Protein AF-A0A291LZA7-F1 (afdb_monomer)

Foldseek 3Di:
DPPPQDDDLVLLVVVLVCQVQQDPAGLAHLQCLLVLVVQLDVFQPADAPDPVDGTNSVNSCCCSPVVVPDGPNNQCPPCSNPLSNDDPSSVVRNVVSSPDCVRNVNVDDDWPPNDDPPAFDDDPHTHDPCRVCVVVCVVSPDDDDDDDDDDDDDDDDDDDDDPLDDLADDQDPPQFQPDDDGSDGHSDPLLVLLCVLLVVVVKDKDAQHWDQDVVVRDIATARMWIDDPNAIATEHEAEPPDPPDDPVRVVVSCVVCVVVVHHYDYDYCVQSVDPVSSVVVSVVVVVVVVVVNVVD

Secondary structure (DSSP, 8-state):
--------HHHHHHHHHHHHHH-SS-SS-GGGHHHHHHTTS-TTTSPPSSTTSSSHHHHHHIIIIIS----HHHHTTSTTT-TTTS-HHHHHHHHHHHTSHHHHHHTSPPPTT-----S---BTTTB-HHHHHHHHHHTTT------------------S------S-----TTS---EEETTEEES-HHHHHHHHHHHHTT-EEEESPPEEETTTTEEE--SEEEEETTEEEEEEEE-TTS--S-HHHHHHHHHHHHHTT-EEEEEEHHHHSSHHHHHHHHHHHHHHHHHHHHT-

Nearest PDB structures (foldseek):
  4tkd-assembly1_B  TM=7.235E-01  e=1.072E-02  Saccharolobus solfataricus P2
  1y88-assembly1_A  TM=6.745E-01  e=1.432E-02  Archaeoglobus fulgidus
  5zyt-assembly2_B  TM=4.796E-01  e=4.360E-01  Homo sapiens
  5zyv-assembly1_A  TM=3.911E-01  e=2.589E-01  Homo sapiens
  3wb9-assembly1_A  TM=4.164E-01  e=7.439E+00  Symbiobacterium thermophilum IAM 14863

Sequence (296 aa):
MTSHQHFPKEFRRAVVERVNRSNGYGWCAYEDIEDFFSEIVDLENLPSADGRYENAAVDLHAHTVWNEDYEFESLLRDARFDPLLMTDPQFKKFVETGLRNDFQRRLLPPNEAGRLHDSSFEGDEGRPIADLIRPMFQSIGFDIVHRTEFGVGVGYQVVSAKVNASNQGRAHSANPAPLQYKGLQFRSKCEIDFFKDIYSAGFLVAPLPVFVHKPTRRRVEPDFVIVKFGIWAIIELDGKAWHNESPADASRRLEPFTDENVRIIRFTDGELASSEGRGRAVSEILRKFENWRMSR

Structure (mmCIF, N/CA/C/O backbone):
data_AF-A0A291LZA7-F1
#
_entry.id   AF-A0A291LZA7-F1
#
loop_
_atom_site.group_PDB
_atom_site.id
_atom_site.type_symbol
_atom_site.label_atom_id
_atom_site.label_alt_id
_atom_site.label_comp_id
_atom_site.label_asym_id
_atom_site.label_entity_id
_atom_site.label_seq_id
_atom_site.pdbx_PDB_ins_code
_atom_site.Cartn_x
_atom_site.Cartn_y
_atom_site.Cartn_z
_atom_site.occupancy
_atom_site.B_iso_or_equiv
_atom_site.auth_seq_id
_atom_site.auth_comp_id
_atom_site.auth_asym_id
_atom_site.auth_atom_id
_atom_site.pdbx_PDB_model_num
ATOM 1 N N . MET A 1 1 ? 16.389 -28.882 -38.761 1.00 34.97 1 MET A N 1
ATOM 2 C CA . MET A 1 1 ? 16.201 -27.436 -38.995 1.00 34.97 1 MET A CA 1
ATOM 3 C C . MET A 1 1 ? 15.198 -26.952 -37.967 1.00 34.97 1 MET A C 1
ATOM 5 O O . MET A 1 1 ? 14.021 -27.249 -38.101 1.00 34.97 1 MET A O 1
ATOM 9 N N . THR A 1 2 ? 15.663 -26.355 -36.873 1.00 34.91 2 THR A N 1
ATOM 10 C CA . THR A 1 2 ? 14.790 -25.787 -35.837 1.00 34.91 2 THR A CA 1
ATOM 11 C C . THR A 1 2 ? 14.089 -24.571 -36.429 1.00 34.91 2 THR A C 1
ATOM 13 O O . THR A 1 2 ? 14.763 -23.614 -36.803 1.00 34.91 2 THR A O 1
ATOM 16 N N . SER A 1 3 ? 12.764 -24.620 -36.585 1.00 39.97 3 SER A N 1
ATOM 17 C CA . SER A 1 3 ? 11.997 -23.450 -37.012 1.00 39.97 3 SER A CA 1
ATOM 18 C C . SER A 1 3 ? 12.231 -22.339 -35.994 1.00 39.97 3 SER A C 1
ATOM 20 O O . SER A 1 3 ? 11.928 -22.523 -34.814 1.00 39.97 3 SER A O 1
ATOM 22 N N . HIS A 1 4 ? 12.791 -21.210 -36.424 1.00 48.56 4 HIS A N 1
ATOM 23 C CA . HIS A 1 4 ? 12.838 -20.026 -35.579 1.00 48.56 4 HIS A CA 1
ATOM 24 C C . HIS A 1 4 ? 11.391 -19.630 -35.271 1.00 48.56 4 HIS A C 1
ATOM 26 O O . HIS A 1 4 ? 10.623 -19.289 -36.168 1.00 48.56 4 HIS A O 1
ATOM 32 N N . GLN A 1 5 ? 11.005 -19.805 -34.010 1.00 55.53 5 GLN A N 1
ATOM 33 C CA . GLN A 1 5 ? 9.698 -19.428 -33.492 1.00 55.53 5 GLN A CA 1
ATOM 34 C C . GLN A 1 5 ? 9.566 -17.912 -33.632 1.00 55.53 5 GLN A C 1
ATOM 36 O O . GLN A 1 5 ? 10.343 -17.173 -33.032 1.00 55.53 5 GLN A O 1
ATOM 41 N N . HIS A 1 6 ? 8.615 -17.475 -34.454 1.00 77.50 6 HIS A N 1
ATOM 42 C CA . HIS A 1 6 ? 8.355 -16.066 -34.703 1.00 77.50 6 HIS A CA 1
ATOM 43 C C . HIS A 1 6 ? 7.188 -15.587 -33.841 1.00 77.50 6 HIS A C 1
ATOM 45 O O . HIS A 1 6 ? 6.117 -16.195 -33.888 1.00 77.50 6 HIS A O 1
ATOM 51 N N . PHE A 1 7 ? 7.373 -14.511 -33.072 1.00 78.19 7 PHE A N 1
ATOM 52 C CA . PHE A 1 7 ? 6.292 -13.874 -32.317 1.00 78.19 7 PHE A CA 1
ATOM 53 C C . PHE A 1 7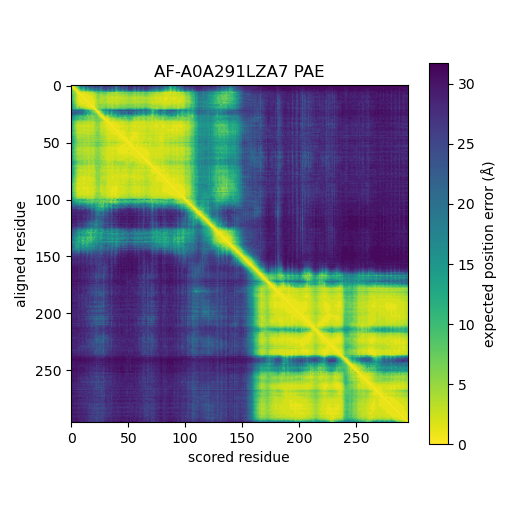 ? 5.656 -12.763 -33.166 1.00 78.19 7 PHE A C 1
ATOM 55 O O . PHE A 1 7 ? 6.309 -11.736 -33.382 1.00 78.19 7 PHE A O 1
ATOM 62 N N . PRO A 1 8 ? 4.392 -12.911 -33.619 1.00 82.06 8 PRO A N 1
ATOM 63 C CA . PRO A 1 8 ? 3.725 -11.899 -34.435 1.00 82.06 8 PRO A CA 1
ATOM 64 C C . PRO A 1 8 ? 3.656 -10.542 -33.731 1.00 82.06 8 PRO A C 1
ATOM 66 O O . PRO A 1 8 ? 3.507 -10.461 -32.508 1.00 82.06 8 PRO A O 1
ATOM 69 N N . LYS A 1 9 ? 3.705 -9.453 -34.501 1.00 78.88 9 LYS A N 1
ATOM 70 C CA . LYS A 1 9 ? 3.688 -8.082 -33.962 1.00 78.88 9 LYS A CA 1
ATOM 71 C C . LYS A 1 9 ? 2.427 -7.796 -33.142 1.00 78.88 9 LYS A C 1
ATOM 73 O O . LYS A 1 9 ? 2.480 -7.087 -32.143 1.00 78.88 9 LYS A O 1
ATOM 78 N N . GLU A 1 10 ? 1.307 -8.379 -33.544 1.00 73.69 10 GLU A N 1
ATOM 79 C CA . GLU A 1 10 ? 0.006 -8.309 -32.886 1.00 73.69 10 GLU A CA 1
ATOM 80 C C . GLU A 1 10 ? 0.047 -8.983 -31.512 1.00 73.69 10 GLU A C 1
ATOM 82 O O . GLU A 1 10 ? -0.480 -8.436 -30.546 1.00 73.69 10 GLU A O 1
ATOM 87 N N . PHE A 1 11 ? 0.733 -10.126 -31.407 1.00 76.25 11 PHE A N 1
ATOM 88 C CA . PHE A 1 11 ? 0.947 -10.817 -30.138 1.00 76.25 11 PHE A CA 1
ATOM 89 C C . PHE A 1 11 ? 1.818 -9.980 -29.201 1.00 76.25 11 PHE A C 1
ATOM 91 O O . PHE A 1 11 ? 1.443 -9.739 -28.055 1.00 76.25 11 PHE A O 1
ATOM 98 N N . ARG A 1 12 ? 2.946 -9.466 -29.706 1.00 82.75 12 ARG A N 1
ATOM 99 C CA . ARG A 1 12 ? 3.846 -8.593 -28.938 1.00 82.75 12 ARG A CA 1
ATOM 100 C C . ARG A 1 12 ? 3.118 -7.352 -28.425 1.00 82.75 12 ARG A C 1
ATOM 102 O O . ARG A 1 12 ? 3.237 -7.011 -27.253 1.00 82.75 12 ARG A O 1
ATOM 109 N N . ARG A 1 13 ? 2.296 -6.726 -29.274 1.00 81.25 13 ARG A N 1
ATOM 110 C CA . ARG A 1 13 ? 1.460 -5.577 -28.902 1.00 81.25 13 ARG A CA 1
ATOM 111 C C . ARG A 1 13 ? 0.451 -5.935 -27.819 1.00 81.25 13 ARG A C 1
ATOM 113 O O . ARG A 1 13 ? 0.329 -5.185 -26.860 1.00 81.25 13 ARG A O 1
ATOM 120 N N . ALA A 1 14 ? -0.229 -7.072 -27.941 1.00 73.19 14 ALA A N 1
ATOM 121 C CA . ALA A 1 14 ? -1.173 -7.524 -26.926 1.00 73.19 14 ALA A CA 1
ATOM 122 C C . ALA A 1 14 ? -0.487 -7.758 -25.568 1.00 73.19 14 ALA A C 1
ATOM 124 O O . ALA A 1 14 ? -1.047 -7.389 -24.537 1.00 73.19 14 ALA A O 1
ATOM 125 N N . VAL A 1 15 ? 0.740 -8.296 -25.562 1.00 76.62 15 VAL A N 1
ATOM 126 C CA . VAL A 1 15 ? 1.558 -8.419 -24.345 1.00 76.62 15 VAL A CA 1
ATOM 127 C C . VAL A 1 15 ? 1.865 -7.038 -23.761 1.00 76.62 15 VAL A C 1
ATOM 129 O O . VAL A 1 15 ? 1.512 -6.799 -22.611 1.00 76.62 15 VAL A O 1
ATOM 132 N N . VAL A 1 16 ? 2.435 -6.112 -24.542 1.00 78.88 16 VAL A N 1
ATOM 133 C CA . VAL A 1 16 ? 2.796 -4.750 -24.086 1.00 78.88 16 VAL A CA 1
ATOM 134 C C . VAL A 1 16 ? 1.585 -3.973 -23.569 1.00 78.88 16 VAL A C 1
ATOM 136 O O . VAL A 1 16 ? 1.636 -3.380 -22.496 1.00 78.88 16 VAL A O 1
ATOM 139 N N . GLU A 1 17 ? 0.464 -4.000 -24.292 1.00 74.50 17 GLU A N 1
ATOM 140 C CA . GLU A 1 17 ? -0.775 -3.362 -23.841 1.00 74.50 17 GLU A CA 1
ATOM 141 C C . GLU A 1 17 ? -1.275 -3.948 -22.525 1.00 74.50 17 GLU A C 1
ATOM 143 O O . GLU A 1 17 ? -1.838 -3.223 -21.706 1.00 74.50 17 GLU A O 1
ATOM 148 N N . ARG A 1 18 ? -1.088 -5.255 -22.313 1.00 67.06 18 ARG A N 1
ATOM 149 C CA . ARG A 1 18 ? -1.461 -5.885 -21.053 1.00 67.06 18 ARG A CA 1
ATOM 150 C C . ARG A 1 18 ? -0.512 -5.471 -19.935 1.00 67.06 18 ARG A C 1
ATOM 152 O O . ARG A 1 18 ? -1.019 -5.175 -18.859 1.00 67.06 18 ARG A O 1
ATOM 159 N N . VAL A 1 19 ? 0.799 -5.381 -20.179 1.00 69.44 19 VAL A N 1
ATOM 160 C CA . VAL A 1 19 ? 1.775 -4.842 -19.209 1.00 69.44 19 VAL A CA 1
ATOM 161 C C . VAL A 1 19 ? 1.349 -3.449 -18.750 1.00 69.44 19 VAL A C 1
ATOM 163 O O . VAL A 1 19 ? 1.121 -3.249 -17.562 1.00 69.44 19 VAL A O 1
ATOM 166 N N . ASN A 1 20 ? 1.099 -2.547 -19.702 1.00 66.44 20 ASN A N 1
ATOM 167 C CA . ASN A 1 20 ? 0.716 -1.158 -19.435 1.00 66.44 20 ASN A CA 1
ATOM 168 C C . ASN A 1 20 ? -0.648 -1.009 -18.734 1.00 66.44 20 ASN A C 1
ATOM 170 O O . ASN A 1 20 ? -0.897 0.000 -18.088 1.00 66.44 20 ASN A O 1
ATOM 174 N N . ARG A 1 21 ? -1.569 -1.974 -18.890 1.00 59.25 21 ARG A N 1
ATOM 175 C CA . ARG A 1 21 ? -2.880 -1.957 -18.208 1.00 59.25 21 ARG A CA 1
ATOM 176 C C . ARG A 1 21 ? -2.854 -2.585 -16.816 1.00 59.25 21 ARG A C 1
ATOM 178 O O . ARG A 1 21 ? -3.777 -2.339 -16.047 1.00 59.25 21 ARG A O 1
ATOM 185 N N . SER A 1 22 ? -1.874 -3.442 -16.518 1.00 52.97 22 SER A N 1
ATOM 186 C CA . SER A 1 22 ? -1.919 -4.308 -15.331 1.00 52.97 22 SER A CA 1
ATOM 187 C C . SER A 1 22 ? -1.290 -3.698 -14.079 1.00 52.97 22 SER A C 1
ATOM 189 O O . SER A 1 22 ? -1.450 -4.296 -13.026 1.00 52.97 22 SER A O 1
ATOM 191 N N . ASN A 1 23 ? -0.619 -2.545 -14.150 1.00 50.44 23 ASN A N 1
ATOM 192 C CA . ASN A 1 23 ? -0.030 -1.861 -12.995 1.00 50.44 23 ASN A CA 1
ATOM 193 C C . ASN A 1 23 ? 0.146 -0.367 -13.298 1.00 50.44 23 ASN A C 1
ATOM 195 O O . ASN A 1 23 ? 0.379 -0.000 -14.440 1.00 50.44 23 ASN A O 1
ATOM 199 N N . GLY A 1 24 ? 0.109 0.484 -12.270 1.00 42.06 24 GLY A N 1
ATOM 200 C CA . GLY A 1 24 ? 0.651 1.849 -12.351 1.00 42.06 24 GLY A CA 1
ATOM 201 C C . GLY A 1 24 ? 2.177 1.912 -12.160 1.00 42.06 24 GLY A C 1
ATOM 202 O O . GLY A 1 24 ? 2.681 2.979 -11.843 1.00 42.06 24 GLY A O 1
ATOM 203 N N . TYR A 1 25 ? 2.873 0.766 -12.256 1.00 46.78 25 TYR A N 1
ATOM 204 C CA . TYR A 1 25 ? 4.292 0.565 -11.911 1.00 46.78 25 TYR A CA 1
ATOM 205 C C . TYR A 1 25 ? 5.001 -0.512 -12.778 1.00 46.78 25 TYR A C 1
ATOM 207 O O . TYR A 1 25 ? 6.045 -1.014 -12.381 1.00 46.78 25 TYR A O 1
ATOM 215 N N . GLY A 1 26 ? 4.465 -0.930 -13.933 1.00 55.50 26 GLY A N 1
ATOM 216 C CA . GLY A 1 26 ? 5.140 -1.924 -14.792 1.00 55.50 26 GLY A CA 1
ATOM 217 C C . GLY A 1 26 ? 5.364 -3.339 -14.206 1.00 55.50 26 GLY A C 1
ATOM 218 O O . GLY A 1 26 ? 4.697 -3.768 -13.260 1.00 55.50 26 GLY A O 1
ATOM 219 N N . TRP A 1 27 ? 6.263 -4.113 -14.844 1.00 61.94 27 TRP A N 1
ATOM 220 C CA . TRP A 1 27 ? 6.646 -5.501 -14.492 1.00 61.94 27 TRP A CA 1
ATOM 221 C C . TRP A 1 27 ? 7.761 -5.612 -13.437 1.00 61.94 27 TRP A C 1
ATOM 223 O O . TRP A 1 27 ? 8.022 -6.713 -12.948 1.00 61.94 27 TRP A O 1
ATOM 233 N N . CYS A 1 28 ? 8.396 -4.505 -13.063 1.00 62.66 28 CYS A N 1
ATOM 234 C CA . CYS A 1 28 ? 9.442 -4.463 -12.047 1.00 62.66 28 CYS A CA 1
ATOM 235 C C . CYS A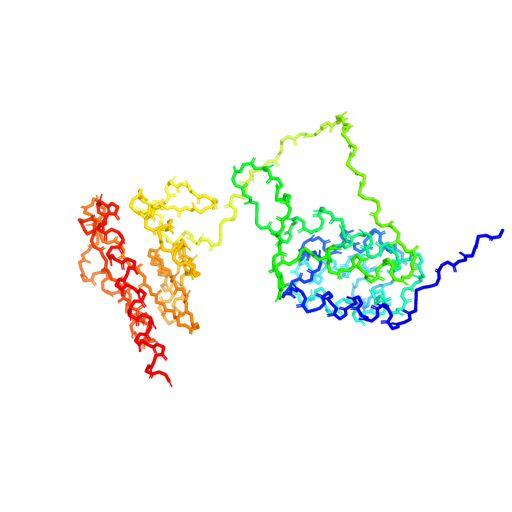 1 28 ? 9.390 -3.142 -11.269 1.00 62.66 28 CYS A C 1
ATOM 237 O O . CYS A 1 28 ? 8.847 -2.150 -11.751 1.00 62.66 28 CYS A O 1
ATOM 239 N N . ALA A 1 29 ? 9.933 -3.144 -10.050 1.00 63.75 29 ALA A N 1
ATOM 240 C CA . ALA A 1 29 ? 10.100 -1.921 -9.276 1.00 63.75 29 ALA A CA 1
ATOM 241 C C . ALA A 1 29 ? 11.157 -1.017 -9.927 1.00 63.75 29 ALA A C 1
ATOM 243 O O . ALA A 1 29 ? 12.035 -1.486 -10.645 1.00 63.75 29 ALA A O 1
ATOM 244 N N . TYR A 1 30 ? 11.078 0.277 -9.632 1.00 63.88 30 TYR A N 1
ATOM 245 C CA . TYR A 1 30 ? 11.899 1.329 -10.233 1.00 63.88 30 TYR A CA 1
ATOM 246 C C . TYR A 1 30 ? 13.417 1.067 -10.117 1.00 63.88 30 TYR A C 1
ATOM 248 O O . TYR A 1 30 ? 14.171 1.186 -11.078 1.00 63.88 30 TYR A O 1
ATOM 256 N N . GLU A 1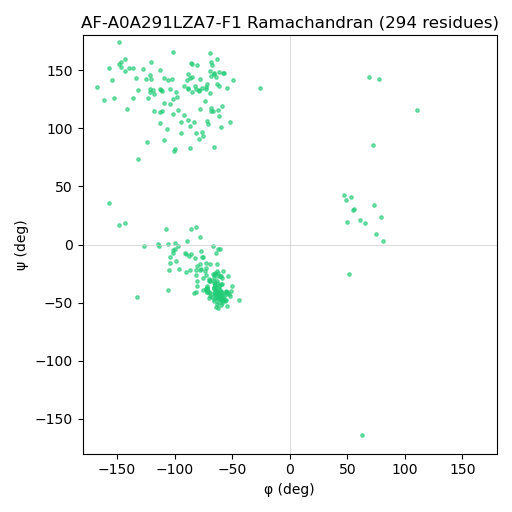 31 ? 13.827 0.581 -8.948 1.00 65.31 31 GLU A N 1
ATOM 257 C CA . GLU A 1 31 ? 15.200 0.211 -8.591 1.00 65.31 31 GLU A CA 1
ATOM 258 C C . GLU A 1 31 ? 15.679 -1.119 -9.212 1.00 65.31 31 GLU A C 1
ATOM 260 O O . GLU A 1 31 ? 16.875 -1.390 -9.216 1.00 65.31 31 GLU A O 1
ATOM 265 N N . ASP A 1 32 ? 14.780 -1.912 -9.805 1.00 75.69 32 ASP A N 1
ATOM 266 C CA . ASP A 1 32 ? 15.092 -3.185 -10.475 1.00 75.69 32 ASP A CA 1
ATOM 267 C C . ASP A 1 32 ? 15.044 -3.079 -12.012 1.00 75.69 32 ASP A C 1
ATOM 269 O O . ASP A 1 32 ? 15.216 -4.078 -12.716 1.00 75.69 32 ASP A O 1
ATOM 273 N N . ILE A 1 33 ? 14.751 -1.895 -12.562 1.00 82.81 33 ILE A N 1
ATOM 274 C CA . ILE A 1 33 ? 14.595 -1.697 -14.011 1.00 82.81 33 ILE A CA 1
ATOM 275 C C . ILE A 1 33 ? 15.901 -2.006 -14.757 1.00 82.81 33 ILE A C 1
ATOM 277 O O . ILE A 1 33 ? 15.874 -2.642 -15.813 1.00 82.81 33 ILE A O 1
ATOM 281 N N . GLU A 1 34 ? 17.039 -1.593 -14.203 1.00 85.75 34 GLU A N 1
ATOM 282 C CA . GLU A 1 34 ? 18.356 -1.872 -14.777 1.00 85.75 34 GLU A CA 1
ATOM 283 C C . GLU A 1 34 ? 18.642 -3.377 -14.812 1.00 85.75 34 GLU A C 1
ATOM 285 O O . GLU A 1 34 ? 18.917 -3.929 -15.880 1.00 85.75 34 GLU A O 1
ATOM 290 N N . ASP A 1 35 ? 18.465 -4.059 -13.677 1.00 85.38 35 ASP A N 1
ATOM 291 C CA . ASP A 1 35 ? 18.613 -5.512 -13.566 1.00 85.38 35 ASP A CA 1
ATOM 292 C C . ASP A 1 35 ? 17.703 -6.238 -14.569 1.00 85.38 35 ASP A C 1
ATOM 294 O O . ASP A 1 35 ? 18.143 -7.158 -15.263 1.00 85.38 35 ASP A O 1
ATOM 298 N N . PHE A 1 36 ? 16.450 -5.791 -14.710 1.00 88.38 36 PHE A N 1
ATOM 299 C CA . PHE A 1 36 ? 15.484 -6.354 -15.650 1.00 88.38 36 PHE A CA 1
ATOM 300 C C . PHE A 1 36 ? 15.978 -6.284 -17.101 1.00 88.38 36 PHE A C 1
ATOM 302 O O . PHE A 1 36 ? 15.962 -7.295 -17.811 1.00 88.38 36 PHE A O 1
ATOM 309 N N . PHE A 1 37 ? 16.425 -5.110 -17.556 1.00 91.12 37 PHE A N 1
ATOM 310 C CA . PHE A 1 37 ? 16.877 -4.942 -18.937 1.00 91.12 37 PHE A CA 1
ATOM 311 C C . PHE A 1 37 ? 18.256 -5.553 -19.194 1.00 91.12 37 PHE A C 1
ATOM 313 O O . PHE A 1 37 ? 18.474 -6.052 -20.300 1.00 91.12 37 PHE A O 1
ATOM 320 N N . SER A 1 38 ? 19.133 -5.624 -18.187 1.00 91.50 38 SER A N 1
ATOM 321 C CA . SER A 1 38 ? 20.449 -6.274 -18.292 1.00 91.50 38 SER A CA 1
ATOM 322 C C . SER A 1 38 ? 20.357 -7.764 -18.650 1.00 91.50 38 SER A C 1
ATOM 324 O O . SER A 1 38 ? 21.246 -8.328 -19.286 1.00 91.50 38 SER A O 1
ATOM 326 N N . GLU A 1 39 ? 19.245 -8.417 -18.299 1.00 90.00 39 GLU A N 1
ATOM 327 C CA . GLU A 1 39 ? 19.006 -9.812 -18.664 1.00 90.00 39 GLU A CA 1
ATOM 328 C C . GLU A 1 39 ? 18.548 -10.008 -20.115 1.00 90.00 39 GLU A C 1
ATOM 330 O O . GLU A 1 39 ? 18.557 -11.136 -20.622 1.00 90.00 39 GLU A O 1
ATOM 335 N N . ILE A 1 40 ? 18.085 -8.942 -20.765 1.00 92.31 40 ILE A N 1
ATOM 336 C CA . ILE A 1 40 ? 17.442 -8.981 -22.083 1.00 92.31 40 ILE A CA 1
ATOM 337 C C . ILE A 1 40 ? 18.394 -8.440 -23.148 1.00 92.31 40 ILE A C 1
ATOM 339 O O . ILE A 1 40 ? 18.450 -8.970 -24.263 1.00 92.31 40 ILE A O 1
ATOM 343 N N . VAL A 1 41 ? 19.137 -7.389 -22.808 1.00 93.06 41 VAL A N 1
ATOM 344 C CA . VAL A 1 41 ? 20.065 -6.687 -23.690 1.00 93.06 41 VAL A CA 1
ATOM 345 C C . VAL A 1 41 ? 21.371 -6.382 -22.962 1.00 93.06 41 VAL A C 1
ATOM 347 O O . VAL A 1 41 ? 21.402 -6.204 -21.750 1.00 93.06 41 VAL A O 1
ATOM 350 N N . ASP A 1 42 ? 22.459 -6.303 -23.723 1.00 94.56 42 ASP A N 1
ATOM 351 C CA . ASP A 1 42 ? 23.774 -5.928 -23.207 1.00 94.56 42 ASP A CA 1
ATOM 352 C C . ASP A 1 42 ? 23.857 -4.404 -23.036 1.00 94.56 42 ASP A C 1
ATOM 354 O O . ASP A 1 42 ? 24.183 -3.681 -23.978 1.00 94.56 42 ASP A O 1
ATOM 358 N N . LEU A 1 43 ? 23.487 -3.918 -21.847 1.00 95.00 43 LEU A N 1
ATOM 359 C CA . LEU A 1 43 ? 23.384 -2.486 -21.545 1.00 95.00 43 LEU A CA 1
ATOM 360 C C . LEU A 1 43 ? 24.724 -1.744 -21.632 1.00 95.00 43 LEU A C 1
ATOM 362 O O . LEU A 1 43 ? 24.744 -0.572 -22.005 1.00 95.00 43 LEU A O 1
ATOM 366 N N . GLU A 1 44 ? 25.830 -2.422 -21.327 1.00 94.88 44 GLU A N 1
ATOM 367 C CA . GLU A 1 44 ? 27.173 -1.829 -21.328 1.00 94.88 44 GLU A CA 1
ATOM 368 C C . GLU A 1 44 ? 27.651 -1.501 -22.747 1.00 94.88 44 GLU A C 1
ATOM 370 O O . GLU A 1 44 ? 28.374 -0.527 -22.958 1.00 94.88 44 GLU A O 1
ATOM 375 N N . ASN A 1 45 ? 27.213 -2.293 -23.733 1.00 94.75 45 ASN A N 1
ATOM 376 C CA . ASN A 1 45 ? 27.548 -2.109 -25.147 1.00 94.75 45 ASN A CA 1
ATOM 377 C C . ASN A 1 45 ? 26.446 -1.404 -25.957 1.00 94.75 45 ASN A C 1
ATOM 379 O O . ASN A 1 45 ? 26.625 -1.137 -27.150 1.00 94.75 45 ASN A O 1
ATOM 383 N N . LEU A 1 46 ? 25.302 -1.107 -25.341 1.00 94.88 46 LEU A N 1
ATOM 384 C CA . LEU A 1 46 ? 24.201 -0.400 -25.984 1.00 94.88 46 LEU A CA 1
ATOM 385 C C . LEU A 1 46 ? 24.394 1.117 -25.817 1.00 94.88 46 LEU A C 1
ATOM 387 O O . LEU A 1 46 ? 24.695 1.571 -24.713 1.00 94.88 46 LEU A O 1
ATOM 391 N N . PRO A 1 47 ? 24.227 1.932 -26.874 1.00 95.75 47 PRO A N 1
ATOM 392 C CA . PRO A 1 47 ? 24.421 3.370 -26.754 1.00 95.75 47 PRO A CA 1
ATOM 393 C C . PRO A 1 47 ? 23.373 4.007 -25.834 1.00 95.75 47 PRO A C 1
ATOM 395 O O . PRO A 1 47 ? 22.205 3.600 -25.798 1.00 95.75 47 PRO A O 1
ATOM 398 N N . SER A 1 48 ? 23.795 5.048 -25.121 1.00 94.69 48 SER A N 1
ATOM 399 C CA . SER A 1 48 ? 22.888 5.929 -24.389 1.00 94.69 48 SER A CA 1
ATOM 400 C C . SER A 1 48 ? 21.948 6.676 -25.351 1.00 94.69 48 SER A C 1
ATOM 402 O O . SER A 1 48 ? 22.364 7.060 -26.449 1.00 94.69 48 SER A O 1
ATOM 404 N N . ALA A 1 49 ? 20.691 6.903 -24.953 1.00 90.12 49 ALA A N 1
ATOM 405 C CA . ALA A 1 49 ? 19.797 7.830 -25.656 1.00 90.12 49 ALA A CA 1
ATOM 406 C C . ALA A 1 49 ? 20.068 9.282 -25.236 1.00 90.12 49 ALA A C 1
ATOM 408 O O . ALA A 1 49 ? 19.781 10.219 -25.985 1.00 90.12 49 ALA A O 1
ATOM 409 N N . ASP A 1 50 ? 20.674 9.459 -24.065 1.00 89.75 50 ASP A N 1
ATOM 410 C CA . ASP A 1 50 ? 21.154 10.728 -23.559 1.00 89.75 50 ASP A CA 1
ATOM 411 C C . ASP A 1 50 ? 22.674 10.849 -23.745 1.00 89.75 50 ASP A C 1
ATOM 413 O O . ASP A 1 50 ? 23.472 10.172 -23.093 1.00 89.75 50 ASP A O 1
ATOM 417 N N . GLY A 1 51 ? 23.100 11.761 -24.620 1.00 91.88 51 GLY A N 1
ATOM 418 C CA . GLY A 1 51 ? 24.517 11.972 -24.931 1.00 91.88 51 GLY A CA 1
ATOM 419 C C . GLY A 1 51 ? 25.395 12.423 -23.752 1.00 91.88 51 GLY A C 1
ATOM 420 O O . GLY A 1 51 ? 26.602 12.569 -23.936 1.00 91.88 51 GLY A O 1
ATOM 421 N N . ARG A 1 52 ? 24.824 12.670 -22.563 1.00 92.69 52 ARG A N 1
ATOM 422 C CA . ARG A 1 52 ? 25.567 12.910 -21.315 1.00 92.69 52 ARG A CA 1
ATOM 423 C C . ARG A 1 52 ? 26.190 11.635 -20.742 1.00 92.69 52 ARG A C 1
ATOM 425 O O . ARG A 1 52 ? 27.142 11.748 -19.972 1.00 92.69 52 ARG A O 1
ATOM 432 N N . TYR A 1 53 ? 25.667 10.461 -21.096 1.00 94.44 53 TYR A N 1
ATOM 433 C CA . TYR A 1 53 ? 26.090 9.172 -20.550 1.00 94.44 53 TYR A CA 1
ATOM 434 C C . TYR A 1 53 ? 26.774 8.303 -21.605 1.00 94.44 53 TYR A C 1
ATOM 436 O O . TYR A 1 53 ? 26.500 8.398 -22.801 1.00 94.44 53 TYR A O 1
ATOM 444 N N . GLU A 1 54 ? 27.698 7.464 -21.143 1.00 93.56 54 GLU A N 1
ATOM 445 C CA . GLU A 1 54 ? 28.565 6.657 -22.007 1.00 93.56 54 GLU A CA 1
ATOM 446 C C . GLU A 1 54 ? 27.815 5.495 -22.672 1.00 93.56 54 GLU A C 1
ATOM 448 O O . GLU A 1 54 ? 28.037 5.206 -23.848 1.00 93.56 54 GLU A O 1
ATOM 453 N N . ASN A 1 55 ? 26.894 4.861 -21.947 1.00 96.06 55 ASN A N 1
ATOM 454 C CA . ASN A 1 55 ? 26.135 3.707 -22.414 1.00 96.06 55 ASN A CA 1
ATOM 455 C C . ASN A 1 55 ? 24.726 3.669 -21.805 1.00 96.06 55 ASN A C 1
ATOM 457 O O . ASN A 1 55 ? 24.365 4.496 -20.964 1.00 96.06 55 ASN A O 1
ATOM 461 N N . ALA A 1 56 ? 23.920 2.711 -22.260 1.00 94.88 56 ALA A N 1
ATOM 462 C CA . ALA A 1 56 ? 22.545 2.548 -21.817 1.00 94.88 56 ALA A CA 1
ATOM 463 C C . ALA A 1 56 ? 22.436 2.144 -20.340 1.00 94.88 56 ALA A C 1
ATOM 465 O O . ALA A 1 56 ? 21.419 2.460 -19.737 1.00 94.88 56 ALA A O 1
ATOM 466 N N . ALA A 1 57 ? 23.445 1.484 -19.755 1.00 92.62 57 ALA A N 1
ATOM 467 C CA . ALA A 1 57 ? 23.443 1.139 -18.330 1.00 92.62 57 ALA A CA 1
ATOM 468 C C . ALA A 1 57 ? 23.459 2.404 -17.459 1.00 92.62 57 ALA A C 1
ATOM 470 O O . ALA A 1 57 ? 22.559 2.618 -16.649 1.00 92.62 57 ALA A O 1
ATOM 471 N N . VAL A 1 58 ? 24.427 3.297 -17.699 1.00 91.06 58 VAL A N 1
ATOM 472 C CA . VAL A 1 58 ? 24.563 4.556 -16.947 1.00 91.06 58 VAL A CA 1
ATOM 473 C C . VAL A 1 58 ? 23.379 5.493 -17.204 1.00 91.06 58 VAL A C 1
ATOM 475 O O . VAL A 1 58 ? 22.903 6.144 -16.278 1.00 91.06 58 VAL A O 1
ATOM 478 N N . ASP A 1 59 ? 22.891 5.539 -18.444 1.00 93.56 59 ASP A N 1
ATOM 479 C CA . ASP A 1 59 ? 21.697 6.294 -18.842 1.00 93.56 59 ASP A CA 1
ATOM 480 C C . ASP A 1 59 ? 20.450 5.840 -18.076 1.00 93.56 59 ASP A C 1
ATOM 482 O O . ASP A 1 59 ? 19.770 6.636 -17.426 1.00 93.56 59 ASP A O 1
ATOM 486 N N . LEU A 1 60 ? 20.199 4.529 -18.092 1.00 91.19 60 LEU A N 1
ATOM 487 C CA . LEU A 1 60 ? 19.064 3.920 -17.422 1.00 91.19 60 LEU A CA 1
ATOM 488 C C . LEU A 1 60 ? 19.140 4.155 -15.914 1.00 91.19 60 LEU A C 1
ATOM 490 O O . LEU A 1 60 ? 18.193 4.684 -15.348 1.00 91.19 60 LEU A O 1
ATOM 494 N N . HIS A 1 61 ? 20.285 3.880 -15.287 1.00 88.12 61 HIS A N 1
ATOM 495 C CA . HIS A 1 61 ? 20.482 4.099 -13.855 1.00 88.12 61 HIS A CA 1
ATOM 496 C C . HIS A 1 61 ? 20.297 5.570 -13.453 1.00 88.12 61 HIS A C 1
ATOM 498 O O . HIS A 1 61 ? 19.675 5.881 -12.434 1.00 88.12 61 HIS A O 1
ATOM 504 N N . ALA A 1 62 ? 20.805 6.508 -14.256 1.00 85.69 62 ALA A N 1
ATOM 505 C CA . ALA A 1 62 ? 20.649 7.927 -13.971 1.00 85.69 62 ALA A CA 1
ATOM 506 C C . ALA A 1 62 ? 19.175 8.351 -13.979 1.00 85.69 62 ALA A C 1
ATOM 508 O O . ALA A 1 62 ? 18.743 9.084 -13.088 1.00 85.69 62 ALA A O 1
ATOM 509 N N . HIS A 1 63 ? 18.399 7.866 -14.945 1.00 85.25 63 HIS A N 1
ATOM 510 C CA . HIS A 1 63 ? 16.991 8.218 -15.082 1.00 85.25 63 HIS A CA 1
ATOM 511 C C . HIS A 1 63 ? 16.058 7.430 -14.148 1.00 85.25 63 HIS A C 1
ATOM 513 O O . HIS A 1 63 ? 15.064 7.977 -13.671 1.00 85.25 63 HIS A O 1
ATOM 519 N N . THR A 1 64 ? 16.390 6.178 -13.817 1.00 81.50 64 THR A N 1
ATOM 520 C CA . THR A 1 64 ? 15.559 5.306 -12.971 1.00 81.50 64 THR A CA 1
ATOM 521 C C . THR A 1 64 ? 16.024 5.200 -11.522 1.00 81.50 64 THR A C 1
ATOM 523 O O . THR A 1 64 ? 15.372 4.535 -10.734 1.00 81.50 64 THR A O 1
ATOM 526 N N . VAL A 1 65 ? 17.147 5.789 -11.118 1.00 78.69 65 VAL A N 1
ATOM 527 C CA . VAL A 1 65 ? 17.592 5.725 -9.710 1.00 78.69 65 VAL A CA 1
ATOM 528 C C . VAL A 1 65 ? 17.991 7.095 -9.190 1.00 78.69 65 VAL A C 1
ATOM 530 O O . VAL A 1 65 ? 17.609 7.463 -8.084 1.00 78.69 65 VAL A O 1
ATOM 533 N N . TRP A 1 66 ? 18.755 7.876 -9.957 1.00 80.88 66 TRP A N 1
ATOM 534 C CA . TRP A 1 66 ? 19.230 9.177 -9.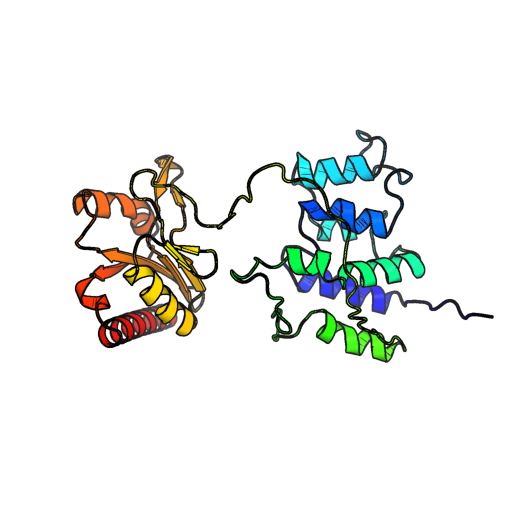469 1.00 80.88 66 TRP A CA 1
ATOM 535 C C . TRP A 1 66 ? 18.206 10.300 -9.631 1.00 80.88 66 TRP A C 1
ATOM 537 O O . TRP A 1 66 ? 18.081 11.135 -8.735 1.00 80.88 66 TRP A O 1
ATOM 547 N N . ASN A 1 67 ? 17.513 10.343 -10.770 1.00 79.19 67 ASN A N 1
ATOM 548 C CA . ASN A 1 67 ? 16.633 11.457 -11.133 1.00 79.19 67 ASN A CA 1
ATOM 549 C C . ASN A 1 67 ? 15.142 11.142 -10.980 1.00 79.19 67 ASN A C 1
ATOM 551 O O . ASN A 1 67 ? 14.351 12.074 -10.850 1.00 79.19 67 ASN A O 1
ATOM 555 N N . GLU A 1 68 ? 14.775 9.859 -10.998 1.00 79.56 68 GLU A N 1
ATOM 556 C CA . GLU A 1 68 ? 13.387 9.385 -10.930 1.00 79.56 68 GLU A CA 1
ATOM 557 C C . GLU A 1 68 ? 12.452 10.017 -11.978 1.00 79.56 68 GLU A C 1
ATOM 559 O O . GLU A 1 68 ? 11.308 10.372 -11.690 1.00 79.56 68 GLU A O 1
ATOM 564 N N . ASP A 1 69 ? 12.938 10.183 -13.210 1.00 78.69 69 ASP A N 1
ATOM 565 C CA . ASP A 1 69 ? 12.229 10.873 -14.292 1.00 78.69 69 ASP A CA 1
ATOM 566 C C . ASP A 1 69 ? 11.818 9.962 -15.468 1.00 78.69 69 ASP A C 1
ATOM 568 O O . ASP A 1 69 ? 11.163 10.437 -16.399 1.00 78.69 69 ASP A O 1
ATOM 572 N N . TYR A 1 70 ? 12.139 8.660 -15.432 1.00 80.12 70 TYR A N 1
ATOM 573 C CA . TYR A 1 70 ? 11.721 7.661 -16.435 1.00 80.12 70 TYR A CA 1
ATOM 574 C C . TYR A 1 70 ? 10.844 6.557 -15.843 1.00 80.12 70 TYR A C 1
ATOM 576 O O . TYR A 1 70 ? 11.318 5.736 -15.071 1.00 80.12 70 TYR A O 1
ATOM 584 N N . GLU A 1 71 ? 9.580 6.459 -16.241 1.00 77.19 71 GLU A N 1
ATOM 585 C CA . GLU A 1 71 ? 8.724 5.326 -15.853 1.00 77.19 71 GLU A CA 1
ATOM 586 C C . GLU A 1 71 ? 8.980 4.086 -16.729 1.00 77.19 71 GLU A C 1
ATOM 588 O O . GLU A 1 71 ? 9.381 4.205 -17.893 1.00 77.19 71 GLU A O 1
ATOM 593 N N . PHE A 1 72 ? 8.704 2.885 -16.206 1.00 80.38 72 PHE A N 1
ATOM 594 C CA . PHE A 1 72 ? 8.902 1.620 -16.931 1.00 80.38 72 PHE A CA 1
ATOM 595 C C . PHE A 1 72 ? 8.174 1.610 -18.286 1.00 80.38 72 PHE A C 1
ATOM 597 O O . PHE A 1 72 ? 8.721 1.205 -19.310 1.00 80.38 72 PHE A O 1
ATOM 604 N N . GLU A 1 73 ? 6.952 2.132 -18.329 1.00 79.62 73 GLU A N 1
ATOM 605 C CA . GLU A 1 73 ? 6.120 2.246 -19.525 1.00 79.62 73 GLU A CA 1
ATOM 606 C C . GLU A 1 73 ? 6.714 3.208 -20.565 1.00 79.62 73 GLU A C 1
ATOM 608 O O . GLU A 1 73 ? 6.486 3.044 -21.770 1.00 79.62 73 GLU A O 1
ATOM 613 N N . SER A 1 74 ? 7.476 4.209 -20.114 1.00 81.19 74 SER A N 1
ATOM 614 C CA . SER A 1 74 ? 8.203 5.129 -20.993 1.00 81.19 74 SER A CA 1
ATOM 615 C C . SER A 1 74 ? 9.392 4.426 -21.646 1.00 81.19 74 SER A C 1
ATOM 617 O O . SER A 1 74 ? 9.619 4.602 -22.843 1.00 81.19 74 SER A O 1
ATOM 619 N N . LEU A 1 75 ? 10.073 3.545 -20.908 1.00 86.81 75 LEU A N 1
ATOM 620 C CA . LEU A 1 75 ? 11.161 2.721 -21.438 1.00 86.81 75 LEU A CA 1
ATOM 621 C C . LEU A 1 75 ? 10.678 1.731 -22.499 1.00 86.81 75 LEU A C 1
ATOM 623 O O . LEU A 1 75 ? 11.363 1.539 -23.493 1.00 86.81 75 LEU A O 1
ATOM 627 N N . LEU A 1 76 ? 9.461 1.187 -22.391 1.00 88.00 76 LEU A N 1
ATOM 628 C CA . LEU A 1 76 ? 8.898 0.314 -23.436 1.00 88.00 76 LEU A CA 1
ATOM 629 C C . LEU A 1 76 ? 8.662 1.018 -24.787 1.00 88.00 76 LEU A C 1
ATOM 631 O O . LEU A 1 76 ? 8.297 0.361 -25.761 1.00 88.00 76 LEU A O 1
ATOM 635 N N . ARG A 1 77 ? 8.828 2.344 -24.857 1.00 85.06 77 ARG A N 1
ATOM 636 C CA . ARG A 1 77 ? 8.765 3.136 -26.098 1.00 85.06 77 ARG A CA 1
ATOM 637 C C . ARG A 1 77 ? 10.143 3.560 -26.596 1.00 85.06 77 ARG A C 1
ATOM 639 O O . ARG A 1 77 ? 10.245 4.071 -27.711 1.00 85.06 77 ARG A O 1
ATOM 646 N N . ASP A 1 78 ? 11.179 3.377 -25.786 1.00 90.25 78 ASP A N 1
ATOM 647 C CA . ASP A 1 78 ? 12.558 3.572 -26.202 1.00 90.25 78 ASP A CA 1
ATOM 648 C C . ASP A 1 78 ? 12.926 2.472 -27.201 1.00 90.25 78 ASP A C 1
ATOM 650 O O . ASP A 1 78 ? 12.718 1.289 -26.941 1.00 90.25 78 ASP A O 1
ATOM 654 N N . ALA A 1 79 ? 13.497 2.839 -28.349 1.00 90.56 79 ALA A N 1
ATOM 655 C CA . ALA A 1 79 ? 13.850 1.875 -29.387 1.00 90.56 79 ALA A CA 1
ATOM 656 C C . ALA A 1 79 ? 14.825 0.781 -28.906 1.00 90.56 79 ALA A C 1
ATOM 658 O O . ALA A 1 79 ? 14.866 -0.303 -29.488 1.00 90.56 79 ALA A O 1
ATOM 659 N N . ARG A 1 80 ? 15.589 1.057 -27.842 1.00 92.94 80 ARG A N 1
ATOM 660 C CA . ARG A 1 80 ? 16.503 0.121 -27.174 1.00 92.94 80 ARG A CA 1
ATOM 661 C C . ARG A 1 80 ? 15.776 -0.990 -26.418 1.00 92.94 80 ARG A C 1
ATOM 663 O O . ARG A 1 80 ? 16.305 -2.093 -26.296 1.00 92.94 80 ARG A O 1
ATOM 670 N N . PHE A 1 81 ? 14.571 -0.701 -25.934 1.00 92.19 81 PHE A N 1
ATOM 671 C CA . PHE A 1 81 ? 13.823 -1.532 -24.992 1.00 92.19 81 PHE A CA 1
ATOM 672 C C . PHE A 1 81 ? 12.401 -1.872 -25.473 1.00 92.19 81 PHE A C 1
ATOM 674 O O . PHE A 1 81 ? 11.691 -2.610 -24.792 1.00 92.19 81 PHE A O 1
ATOM 681 N N . ASP A 1 82 ? 11.984 -1.382 -26.645 1.00 92.06 82 ASP A N 1
ATOM 682 C CA . ASP A 1 82 ? 10.654 -1.608 -27.215 1.00 92.06 82 ASP A CA 1
ATOM 683 C C . ASP A 1 82 ? 10.458 -3.092 -27.596 1.00 92.06 82 ASP A C 1
ATOM 685 O O . ASP A 1 82 ? 11.089 -3.591 -28.542 1.00 92.06 82 ASP A O 1
ATOM 689 N N . PRO A 1 83 ? 9.533 -3.820 -26.938 1.00 89.81 83 PRO A N 1
ATOM 690 C CA . PRO A 1 83 ? 9.276 -5.230 -27.232 1.00 89.81 83 PRO A CA 1
ATOM 691 C C . PRO A 1 83 ? 8.744 -5.485 -28.655 1.00 89.81 83 PRO A C 1
ATOM 693 O O . PRO A 1 83 ? 8.787 -6.618 -29.148 1.00 89.81 83 PRO A O 1
ATOM 696 N N . LEU A 1 84 ? 8.250 -4.453 -29.347 1.00 90.25 84 LEU A N 1
ATOM 697 C CA . LEU A 1 84 ? 7.860 -4.517 -30.758 1.00 90.25 84 LEU A CA 1
ATOM 698 C C . LEU A 1 84 ? 9.059 -4.487 -31.714 1.00 90.25 84 LEU A C 1
ATOM 700 O O . LEU A 1 84 ? 8.904 -4.910 -32.862 1.00 90.25 84 LEU A O 1
ATOM 704 N N . LEU A 1 85 ? 10.217 -3.995 -31.263 1.00 91.56 85 LEU A N 1
ATOM 705 C CA . LEU A 1 85 ? 11.457 -3.898 -32.041 1.00 91.56 85 LEU A CA 1
ATOM 706 C C . LEU A 1 85 ? 12.490 -4.969 -31.663 1.00 91.56 85 LEU A C 1
ATOM 708 O O . LEU A 1 85 ? 13.404 -5.236 -32.442 1.00 91.56 85 LEU A O 1
ATOM 712 N N . MET A 1 86 ? 12.324 -5.626 -30.512 1.00 91.62 86 MET A N 1
ATOM 713 C CA . MET A 1 86 ? 13.172 -6.738 -30.077 1.00 91.62 86 MET A CA 1
ATOM 714 C C . MET A 1 86 ? 13.212 -7.894 -31.088 1.00 91.62 86 MET A C 1
ATOM 716 O O . MET A 1 86 ? 12.210 -8.250 -31.713 1.00 91.62 86 MET A O 1
ATOM 720 N N . THR A 1 87 ? 14.343 -8.592 -31.170 1.00 92.31 87 THR A N 1
ATOM 721 C CA . THR A 1 87 ? 14.404 -9.900 -31.845 1.00 92.31 87 THR A CA 1
ATOM 722 C C . THR A 1 87 ? 13.509 -10.929 -31.136 1.00 92.31 87 THR A C 1
ATOM 724 O O . THR A 1 87 ? 13.153 -10.750 -29.974 1.00 92.31 87 THR A O 1
ATOM 727 N N . ASP A 1 88 ? 13.106 -12.017 -31.805 1.00 84.75 88 ASP A N 1
ATOM 728 C CA . ASP A 1 88 ? 12.299 -13.074 -31.159 1.00 84.75 88 ASP A CA 1
ATOM 729 C C . ASP A 1 88 ? 12.959 -13.655 -29.886 1.00 84.75 88 ASP A C 1
ATOM 731 O O . ASP A 1 88 ? 12.256 -13.815 -28.886 1.00 84.75 88 ASP A O 1
ATOM 735 N N . PRO A 1 89 ? 14.287 -13.907 -29.844 1.00 88.25 89 PRO A N 1
ATOM 736 C CA . PRO A 1 89 ? 14.964 -14.319 -28.614 1.00 88.25 89 PRO A CA 1
ATOM 737 C C . PRO A 1 89 ? 14.901 -13.274 -27.495 1.00 88.25 89 PRO A C 1
ATOM 739 O O . PRO A 1 89 ? 14.614 -13.632 -26.356 1.00 88.25 89 PRO A O 1
ATOM 742 N N . GLN A 1 90 ? 15.121 -11.993 -27.812 1.00 90.81 90 GLN A N 1
ATOM 743 C CA . GLN A 1 90 ? 15.021 -10.906 -26.831 1.00 90.81 90 GLN A CA 1
ATOM 744 C C . GLN A 1 90 ? 13.594 -10.760 -26.313 1.00 90.81 90 GLN A C 1
ATOM 746 O O . GLN A 1 90 ? 13.391 -10.645 -25.114 1.00 90.81 90 GLN A O 1
ATOM 751 N N . PHE A 1 91 ? 12.596 -10.843 -27.192 1.00 87.69 91 PHE A N 1
ATOM 752 C CA . PHE A 1 91 ? 11.197 -10.761 -26.790 1.00 87.69 91 PHE A CA 1
ATOM 753 C C . PHE A 1 91 ? 10.788 -11.943 -25.906 1.00 87.69 91 PHE A C 1
ATOM 755 O O . PHE A 1 91 ? 10.142 -11.754 -24.879 1.00 87.69 91 PHE A O 1
ATOM 762 N N . LYS A 1 92 ? 11.215 -13.165 -26.250 1.00 83.31 92 LYS A N 1
ATOM 763 C CA . LYS A 1 92 ? 11.028 -14.339 -25.387 1.00 83.31 92 LYS A CA 1
ATOM 764 C C . LYS A 1 92 ? 11.650 -14.109 -24.014 1.00 83.31 92 LYS A C 1
ATOM 766 O O . LYS A 1 92 ? 10.982 -14.342 -23.013 1.00 83.31 92 LYS A O 1
ATOM 771 N N . LYS A 1 93 ? 12.889 -13.614 -23.974 1.00 86.44 93 LYS A N 1
ATOM 772 C CA . LYS A 1 93 ? 13.600 -13.306 -22.733 1.00 86.44 93 LYS A CA 1
ATOM 773 C C . LYS A 1 93 ? 12.901 -12.202 -21.934 1.00 86.44 93 LYS A C 1
ATOM 775 O O . LYS A 1 93 ? 12.733 -12.372 -20.739 1.00 86.44 93 LYS A O 1
ATOM 780 N N . PHE A 1 94 ? 12.405 -11.148 -22.583 1.00 87.94 94 PHE A N 1
ATOM 781 C CA . PHE A 1 94 ? 11.607 -10.082 -21.970 1.00 87.94 94 PHE A CA 1
ATOM 782 C C . PHE A 1 94 ? 10.369 -10.639 -21.265 1.00 87.94 94 PHE A C 1
ATOM 784 O O . PHE A 1 94 ? 10.140 -10.338 -20.097 1.00 87.94 94 PHE A O 1
ATOM 791 N N . VAL A 1 95 ? 9.603 -11.503 -21.938 1.00 81.38 95 VAL A N 1
ATOM 792 C CA . VAL A 1 95 ? 8.437 -12.147 -21.318 1.00 81.38 95 VAL A CA 1
ATOM 793 C C . VAL A 1 95 ? 8.870 -13.085 -20.192 1.00 81.38 95 VAL A C 1
ATOM 795 O O . VAL A 1 95 ? 8.292 -13.035 -19.114 1.00 81.38 95 VAL A O 1
ATOM 798 N N . GLU A 1 96 ? 9.874 -13.935 -20.405 1.00 78.31 96 GLU A N 1
ATOM 799 C CA . GLU A 1 96 ? 10.358 -14.861 -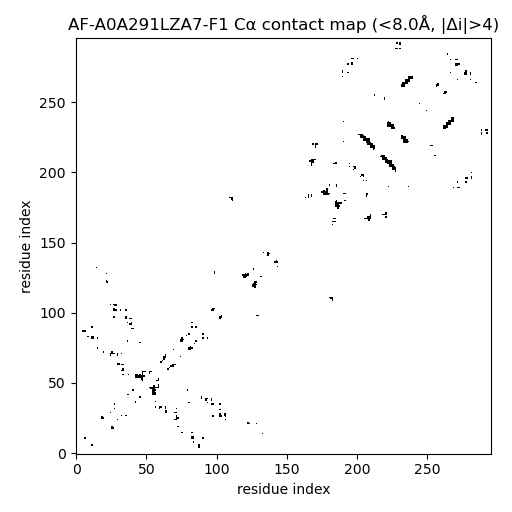19.374 1.00 78.31 96 GLU A CA 1
ATOM 800 C C . GLU A 1 96 ? 10.830 -14.116 -18.125 1.00 78.31 96 GLU A C 1
ATOM 802 O O . GLU A 1 96 ? 10.435 -14.487 -17.024 1.00 78.31 96 GLU A O 1
ATOM 807 N N . THR A 1 97 ? 11.608 -13.046 -18.289 1.00 80.88 97 THR A N 1
ATOM 808 C CA . THR A 1 97 ? 12.081 -12.186 -17.202 1.00 80.88 97 THR A CA 1
ATOM 809 C C . THR A 1 97 ? 10.919 -11.459 -16.524 1.00 80.88 97 THR A C 1
ATOM 811 O O . THR A 1 97 ? 10.831 -11.487 -15.301 1.00 80.88 97 THR A O 1
ATOM 814 N N . GLY A 1 98 ? 9.952 -10.931 -17.279 1.00 76.44 98 GLY A N 1
ATOM 815 C CA . GLY A 1 98 ? 8.742 -10.307 -16.722 1.00 76.44 98 GLY A CA 1
ATOM 816 C C . GLY A 1 98 ? 7.799 -11.272 -16.009 1.00 76.44 98 GLY A C 1
ATOM 817 O O . GLY A 1 98 ? 7.048 -10.871 -15.122 1.00 76.44 98 GLY A O 1
ATOM 818 N N . LEU A 1 99 ? 7.839 -12.555 -16.371 1.00 69.75 99 LEU A N 1
ATOM 819 C CA . LEU A 1 99 ? 7.112 -13.637 -15.710 1.00 69.75 99 LEU A CA 1
ATOM 820 C C . LEU A 1 99 ? 7.879 -14.249 -14.539 1.00 69.75 99 LEU A C 1
ATOM 822 O O . LEU A 1 99 ? 7.310 -15.062 -13.802 1.00 69.75 99 LEU A O 1
ATOM 826 N N . ARG A 1 100 ? 9.159 -13.905 -14.355 1.00 69.94 100 ARG A N 1
ATOM 827 C CA . ARG A 1 100 ? 9.918 -14.425 -13.228 1.00 69.94 100 ARG A CA 1
ATOM 828 C C . ARG A 1 100 ? 9.441 -13.790 -11.934 1.00 69.94 100 ARG A C 1
ATOM 830 O O . ARG A 1 100 ? 9.201 -12.594 -11.791 1.00 69.94 100 ARG A O 1
ATOM 837 N N . ASN A 1 101 ? 9.349 -14.671 -10.954 1.00 53.94 101 ASN A N 1
ATOM 838 C CA . ASN A 1 101 ? 8.876 -14.371 -9.624 1.00 53.94 101 ASN A CA 1
ATOM 839 C C . ASN A 1 101 ? 9.750 -13.353 -8.880 1.00 53.94 101 ASN A C 1
ATOM 841 O O . ASN A 1 101 ? 9.253 -12.731 -7.964 1.00 53.94 101 ASN A O 1
ATOM 845 N N . ASP A 1 102 ? 11.030 -13.185 -9.184 1.00 62.00 102 ASP A N 1
ATOM 846 C CA . ASP A 1 102 ? 11.894 -12.214 -8.500 1.00 62.00 102 ASP A CA 1
ATOM 847 C C . ASP A 1 102 ? 11.553 -10.761 -8.843 1.00 62.00 102 ASP A C 1
ATOM 849 O O . ASP A 1 102 ? 11.459 -9.951 -7.924 1.00 62.00 102 ASP A O 1
ATOM 853 N N . PHE A 1 103 ? 11.253 -10.468 -10.108 1.00 61.41 103 PHE A N 1
ATOM 854 C CA . PHE A 1 103 ? 10.757 -9.153 -10.526 1.00 61.41 103 PHE A CA 1
ATOM 855 C C . PHE A 1 103 ? 9.284 -8.955 -10.140 1.00 61.41 103 PHE A C 1
ATOM 857 O O . PHE A 1 103 ? 8.910 -7.910 -9.608 1.00 61.41 103 PHE A O 1
ATOM 864 N N . GLN A 1 104 ? 8.456 -10.001 -10.266 1.00 53.56 104 GLN A N 1
ATOM 865 C CA . GLN A 1 104 ? 7.046 -9.936 -9.859 1.00 53.56 104 GLN A CA 1
ATOM 866 C C . GLN A 1 104 ? 6.835 -9.863 -8.337 1.00 53.56 104 GLN A C 1
ATOM 868 O O . GLN A 1 104 ? 5.877 -9.244 -7.886 1.00 53.56 104 GLN A O 1
ATOM 873 N N . ARG A 1 105 ? 7.706 -10.472 -7.517 1.00 44.84 105 ARG A N 1
ATOM 874 C CA . ARG A 1 105 ? 7.600 -10.449 -6.041 1.00 44.84 105 ARG A CA 1
ATOM 875 C C . ARG A 1 105 ? 7.966 -9.099 -5.446 1.00 44.84 105 ARG A C 1
ATOM 877 O O . ARG A 1 105 ? 7.485 -8.807 -4.359 1.00 44.84 105 ARG A O 1
ATOM 884 N N . ARG A 1 106 ? 8.805 -8.304 -6.115 1.00 48.78 106 ARG A N 1
ATOM 885 C CA . ARG A 1 106 ? 9.215 -6.968 -5.644 1.00 48.78 106 ARG A CA 1
ATOM 886 C C . ARG A 1 106 ? 8.189 -5.879 -5.970 1.00 48.78 106 ARG A C 1
ATOM 888 O O . ARG A 1 106 ? 8.222 -4.818 -5.363 1.00 48.78 106 ARG A O 1
ATOM 895 N N . LEU A 1 107 ? 7.206 -6.195 -6.818 1.00 40.47 107 LEU A N 1
ATOM 896 C CA . LEU A 1 107 ? 5.980 -5.411 -6.997 1.00 40.47 107 LEU A CA 1
ATOM 897 C C . LEU A 1 107 ? 4.961 -5.607 -5.854 1.00 40.47 107 LEU A C 1
ATOM 899 O O . LEU A 1 107 ? 3.975 -4.874 -5.787 1.00 40.47 107 LEU A O 1
ATOM 903 N N . LEU A 1 108 ? 5.166 -6.590 -4.963 1.00 37.34 108 LEU A N 1
ATOM 904 C CA . LEU A 1 108 ? 4.260 -6.892 -3.851 1.00 37.34 108 LEU A CA 1
ATOM 905 C C . LEU A 1 108 ? 4.934 -6.566 -2.512 1.00 37.34 108 LEU A C 1
ATOM 907 O O . LEU A 1 108 ? 6.060 -7.008 -2.279 1.00 37.34 108 LEU A O 1
ATOM 911 N N . PRO A 1 109 ? 4.262 -5.882 -1.569 1.00 32.09 109 PRO A N 1
ATOM 912 C CA . PRO A 1 109 ? 4.787 -5.789 -0.214 1.00 32.09 109 PRO A CA 1
ATOM 913 C C . PRO A 1 109 ? 4.853 -7.201 0.409 1.00 32.09 109 PRO A C 1
ATOM 915 O O . PRO A 1 109 ? 3.922 -7.997 0.239 1.00 32.09 109 PRO A O 1
ATOM 918 N N . PRO A 1 110 ? 5.928 -7.556 1.136 1.00 29.38 110 PRO A N 1
ATOM 919 C CA . PRO A 1 110 ? 6.054 -8.872 1.754 1.00 29.38 110 PRO A CA 1
ATOM 920 C C . PRO A 1 110 ? 4.995 -9.070 2.850 1.00 29.38 110 PRO A C 1
ATOM 922 O O . PRO A 1 110 ? 4.651 -8.133 3.569 1.00 29.38 110 PRO A O 1
ATOM 925 N N . ASN A 1 111 ? 4.518 -10.306 3.051 1.00 36.22 111 ASN A N 1
ATOM 926 C CA . ASN A 1 111 ? 3.781 -10.655 4.271 1.00 36.22 111 ASN A CA 1
ATOM 927 C C . ASN A 1 111 ? 4.749 -11.035 5.420 1.00 36.22 111 ASN A C 1
ATOM 929 O O . ASN A 1 111 ? 5.874 -11.482 5.191 1.00 36.22 111 ASN A O 1
ATOM 933 N N . GLU A 1 112 ? 4.301 -10.877 6.674 1.00 34.75 112 GLU A N 1
ATOM 934 C CA . GLU A 1 112 ? 5.096 -11.030 7.916 1.00 34.75 112 GLU A CA 1
ATOM 935 C C . GLU A 1 112 ? 5.731 -12.414 8.164 1.00 34.75 112 GLU A C 1
ATOM 937 O O . GLU A 1 112 ? 6.472 -12.578 9.131 1.00 34.75 112 GLU A O 1
ATOM 942 N N . ALA A 1 113 ? 5.480 -13.421 7.324 1.00 32.34 113 ALA A N 1
ATOM 943 C CA . ALA A 1 113 ? 5.953 -14.791 7.540 1.00 32.34 113 ALA A CA 1
ATOM 944 C C . ALA A 1 113 ? 6.965 -15.286 6.495 1.00 32.34 113 ALA A C 1
ATOM 946 O O . ALA A 1 113 ? 7.381 -16.444 6.564 1.00 32.34 113 ALA A O 1
ATOM 947 N N . GLY A 1 114 ? 7.339 -14.464 5.506 1.00 32.59 114 GLY A N 1
ATOM 948 C CA . GLY A 1 114 ? 8.247 -14.890 4.435 1.00 32.59 114 GLY A CA 1
ATOM 949 C C . GLY A 1 114 ? 7.709 -16.060 3.598 1.00 32.59 114 GLY A C 1
ATOM 950 O O . GLY A 1 114 ? 8.494 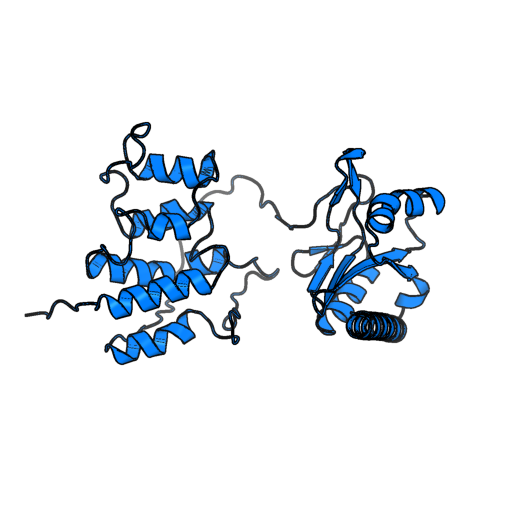-16.773 2.973 1.00 32.59 114 GLY A O 1
ATOM 951 N N . ARG A 1 115 ? 6.386 -16.288 3.590 1.00 30.42 115 ARG A N 1
ATOM 952 C CA . ARG A 1 115 ? 5.746 -17.289 2.727 1.00 30.42 115 ARG A CA 1
ATOM 953 C C . ARG A 1 115 ? 5.172 -16.615 1.494 1.00 30.42 115 ARG A C 1
ATOM 955 O O . ARG A 1 115 ? 4.433 -15.639 1.593 1.00 30.42 115 ARG A O 1
ATOM 962 N N . LEU A 1 116 ? 5.495 -17.199 0.347 1.00 32.03 116 LEU A N 1
ATOM 96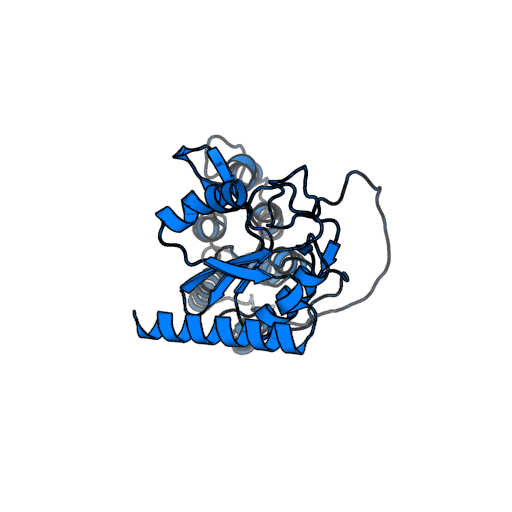3 C CA . LEU A 1 116 ? 4.939 -16.845 -0.950 1.00 32.03 116 LEU A CA 1
ATOM 964 C C . LEU A 1 116 ? 3.412 -16.914 -0.900 1.00 32.03 116 LEU A C 1
ATOM 966 O O . LEU A 1 116 ? 2.860 -17.898 -0.406 1.00 32.03 116 LEU A O 1
ATOM 970 N N . HIS A 1 117 ? 2.749 -15.893 -1.443 1.00 33.88 117 HIS A N 1
ATOM 971 C CA . HIS A 1 117 ? 1.454 -16.122 -2.068 1.00 33.88 117 HIS A CA 1
ATOM 972 C C . HIS A 1 117 ? 1.700 -17.127 -3.196 1.00 33.88 117 HIS A C 1
ATOM 974 O O . HIS A 1 117 ? 2.249 -16.787 -4.241 1.00 33.88 117 HIS A O 1
ATOM 980 N N . ASP A 1 118 ? 1.369 -18.387 -2.939 1.00 36.59 118 ASP A N 1
ATOM 981 C CA . ASP A 1 118 ? 0.838 -19.220 -4.001 1.00 36.59 118 ASP A CA 1
ATOM 982 C C . ASP A 1 118 ? -0.591 -18.717 -4.231 1.00 36.59 118 ASP A C 1
ATOM 984 O O . ASP A 1 118 ? -1.378 -18.634 -3.285 1.00 36.59 118 ASP A O 1
ATOM 988 N N . SER A 1 119 ? -0.885 -18.320 -5.468 1.00 33.69 119 SER A N 1
ATOM 989 C CA . SER A 1 119 ? -2.137 -17.724 -5.957 1.00 33.69 119 SER A CA 1
ATOM 990 C C . SER A 1 119 ? -2.508 -16.298 -5.485 1.00 33.69 119 SER A C 1
ATOM 992 O O . SER A 1 119 ? -2.284 -15.896 -4.346 1.00 33.69 119 SER A O 1
ATOM 994 N N . SER A 1 120 ? -3.120 -15.564 -6.425 1.00 33.31 120 SER A N 1
ATOM 995 C CA . SER A 1 120 ? -3.841 -14.282 -6.320 1.00 33.31 120 SER A CA 1
ATOM 996 C C . SER A 1 120 ? -3.024 -12.998 -6.090 1.00 33.31 120 SER A C 1
ATOM 998 O O . SER A 1 120 ? -2.935 -12.497 -4.970 1.00 33.31 120 SER A O 1
ATOM 1000 N N . PHE A 1 121 ? -2.531 -12.397 -7.180 1.00 34.00 121 PHE A N 1
ATOM 1001 C CA . PHE A 1 121 ? -2.437 -10.936 -7.274 1.00 34.00 121 PHE A CA 1
ATOM 1002 C C . PHE A 1 121 ? -3.451 -10.459 -8.312 1.00 34.00 121 PHE A C 1
ATOM 1004 O O . PHE A 1 121 ? -3.409 -10.866 -9.473 1.00 34.00 121 PHE A O 1
ATOM 1011 N N . GLU A 1 122 ? -4.430 -9.700 -7.828 1.00 34.09 122 GLU A N 1
ATOM 1012 C CA . GLU A 1 122 ? -5.671 -9.373 -8.514 1.00 34.09 122 GLU A CA 1
ATOM 1013 C C . GLU A 1 122 ? -5.549 -8.036 -9.256 1.00 34.09 122 GLU A C 1
ATOM 1015 O O . GLU A 1 122 ? -5.587 -6.973 -8.644 1.00 34.09 122 GLU A O 1
ATOM 1020 N N . GLY A 1 123 ? -5.433 -8.106 -10.585 1.00 31.67 123 GLY A N 1
ATOM 1021 C CA . GLY A 1 123 ? -5.692 -7.002 -11.511 1.00 31.67 123 GLY A CA 1
ATOM 1022 C C . GLY A 1 123 ? -6.849 -7.355 -12.455 1.00 31.67 123 GLY A C 1
ATOM 1023 O O . GLY A 1 123 ? -6.873 -8.441 -13.037 1.00 31.67 123 GLY A O 1
ATOM 1024 N N . ASP A 1 124 ? -7.811 -6.436 -12.545 1.00 35.94 124 ASP A N 1
ATOM 1025 C CA . ASP A 1 124 ? -9.107 -6.401 -13.259 1.00 35.94 124 ASP A CA 1
ATOM 1026 C C . ASP A 1 124 ? -10.105 -7.572 -13.089 1.00 35.94 124 ASP A C 1
ATOM 1028 O O . ASP A 1 124 ? -11.302 -7.341 -13.176 1.00 35.94 124 ASP A O 1
ATOM 1032 N N . GLU A 1 125 ? -9.681 -8.795 -12.750 1.00 35.97 125 GLU A N 1
ATOM 1033 C CA . GLU A 1 125 ? -10.574 -9.917 -12.366 1.00 35.97 125 GLU A CA 1
ATOM 1034 C C . GLU A 1 125 ? -9.866 -10.990 -11.510 1.00 35.97 125 GLU A C 1
ATOM 1036 O O . GLU A 1 125 ? -10.086 -12.193 -11.664 1.00 35.97 125 GLU A O 1
ATOM 1041 N N . GLY A 1 126 ? -8.946 -10.610 -10.631 1.00 35.88 126 GLY A N 1
ATOM 1042 C CA . GLY A 1 126 ? -8.451 -11.573 -9.645 1.00 35.88 126 GLY A CA 1
ATOM 1043 C C . GLY A 1 126 ? -7.474 -12.658 -10.107 1.00 35.88 126 GLY A C 1
ATOM 1044 O O . GLY A 1 126 ? -7.148 -13.569 -9.348 1.00 35.88 126 GLY A O 1
ATOM 1045 N N . ARG A 1 127 ? -6.965 -12.585 -11.342 1.00 36.94 127 ARG A N 1
ATOM 1046 C CA . ARG A 1 127 ? -6.083 -13.620 -11.906 1.00 36.94 127 ARG A CA 1
ATOM 1047 C C . ARG A 1 127 ? -4.619 -13.165 -11.932 1.00 36.94 127 ARG A C 1
ATOM 1049 O O . ARG A 1 127 ? -4.362 -12.066 -12.423 1.00 36.94 127 ARG A O 1
ATOM 1056 N N . PRO A 1 128 ? -3.655 -14.006 -11.500 1.00 47.69 128 PRO A N 1
ATOM 1057 C CA . PRO A 1 128 ? -2.231 -13.767 -11.725 1.00 47.69 128 PRO A CA 1
ATOM 1058 C C . PRO A 1 128 ? -1.950 -13.434 -13.195 1.00 47.69 128 PRO A C 1
ATOM 1060 O O . PRO A 1 128 ? -2.520 -14.058 -14.090 1.00 47.69 128 PRO A O 1
ATOM 1063 N N . ILE A 1 129 ? -1.037 -12.495 -13.463 1.00 46.56 129 ILE A N 1
ATOM 1064 C CA . ILE A 1 129 ? -0.607 -12.139 -14.828 1.00 46.56 129 ILE A CA 1
ATOM 1065 C C . ILE A 1 129 ? -0.217 -13.402 -15.617 1.00 46.56 129 ILE A C 1
ATOM 1067 O O . ILE A 1 129 ? -0.639 -13.572 -16.758 1.00 46.56 129 ILE A O 1
ATOM 1071 N N . ALA A 1 130 ? 0.468 -14.359 -14.984 1.00 48.69 130 ALA A N 1
ATOM 1072 C CA . ALA A 1 130 ? 0.767 -15.658 -15.584 1.00 48.69 130 ALA A CA 1
ATOM 1073 C C . ALA A 1 130 ? -0.489 -16.414 -16.069 1.00 48.69 130 ALA A C 1
ATOM 1075 O O . ALA A 1 130 ? -0.468 -16.987 -17.152 1.00 48.69 130 ALA A O 1
ATOM 1076 N N . ASP A 1 131 ? -1.599 -16.379 -15.333 1.00 47.75 131 ASP A N 1
ATOM 1077 C CA . ASP A 1 131 ? -2.852 -17.062 -15.688 1.00 47.75 131 ASP A CA 1
ATOM 1078 C C . ASP A 1 131 ? -3.688 -16.291 -16.720 1.00 47.75 131 ASP A C 1
ATOM 1080 O O . ASP A 1 131 ? -4.530 -16.876 -17.402 1.00 47.75 131 ASP A O 1
ATOM 1084 N N . LEU A 1 132 ? -3.421 -14.994 -16.883 1.00 49.59 132 LEU A N 1
ATOM 1085 C CA . LEU A 1 132 ? -4.005 -14.154 -17.929 1.00 49.59 132 LEU A CA 1
ATOM 1086 C C . LEU A 1 132 ? -3.297 -14.320 -19.276 1.00 49.59 132 LEU A C 1
ATOM 1088 O O . LEU A 1 132 ? -3.955 -14.284 -20.314 1.00 49.59 132 LEU A O 1
ATOM 1092 N N . ILE A 1 133 ? -1.974 -14.515 -19.278 1.00 48.44 133 ILE A N 1
ATOM 1093 C CA . ILE A 1 133 ? -1.198 -14.624 -20.521 1.00 48.44 133 ILE A CA 1
ATOM 1094 C C . ILE A 1 133 ? -0.975 -16.090 -20.930 1.00 48.44 133 ILE A C 1
ATOM 1096 O O . ILE A 1 133 ? -0.776 -16.368 -22.110 1.00 48.44 133 ILE A O 1
ATOM 1100 N N . ARG A 1 134 ? -1.077 -17.061 -20.010 1.00 53.75 134 ARG A N 1
ATOM 1101 C CA . ARG A 1 134 ? -0.963 -18.504 -20.313 1.00 53.75 134 ARG A CA 1
ATOM 1102 C C . ARG A 1 134 ? -1.903 -18.979 -21.436 1.00 53.75 134 ARG A C 1
ATOM 1104 O O . ARG A 1 134 ? -1.403 -19.673 -22.317 1.00 53.75 134 ARG A O 1
ATOM 1111 N N . PRO A 1 135 ? -3.188 -18.573 -21.511 1.00 48.59 135 PRO A N 1
ATOM 1112 C CA . PRO A 1 135 ? -4.049 -18.917 -22.646 1.00 48.59 135 PRO A CA 1
ATOM 1113 C C . PRO A 1 135 ? -3.553 -18.330 -23.977 1.00 48.59 135 PRO A C 1
ATOM 1115 O O . PRO A 1 135 ? -3.699 -18.960 -25.023 1.00 48.59 135 PRO A O 1
ATOM 1118 N N . MET A 1 136 ? -2.936 -17.142 -23.944 1.00 51.09 136 MET A N 1
ATOM 1119 C CA . MET A 1 136 ? -2.325 -16.522 -25.123 1.00 51.09 136 MET A CA 1
ATOM 1120 C C . MET A 1 136 ? -1.036 -17.234 -25.550 1.00 51.09 136 MET A C 1
ATOM 1122 O O . MET A 1 136 ? -0.790 -17.341 -26.741 1.00 51.09 136 MET A O 1
ATOM 1126 N N . PHE A 1 137 ? -0.226 -17.741 -24.616 1.00 48.97 137 PHE A N 1
ATOM 1127 C CA . PHE A 1 137 ? 0.965 -18.543 -24.932 1.00 48.97 137 PHE A CA 1
ATOM 1128 C C . PHE A 1 137 ? 0.600 -19.941 -25.451 1.00 48.97 137 PHE A C 1
ATOM 1130 O O . PHE A 1 137 ? 1.182 -20.414 -26.427 1.00 48.97 137 PHE A O 1
ATOM 1137 N N . GLN A 1 138 ? -0.423 -20.575 -24.876 1.00 48.97 138 GLN A N 1
ATOM 1138 C CA . GLN A 1 138 ? -0.919 -21.875 -25.332 1.00 48.97 138 GLN A CA 1
ATOM 1139 C C . GLN A 1 138 ? -1.511 -21.809 -26.748 1.00 48.97 138 GLN A C 1
ATOM 1141 O O . GLN A 1 138 ? -1.308 -22.734 -27.534 1.00 48.97 138 GLN A O 1
ATOM 1146 N N . SER A 1 139 ? -2.180 -20.708 -27.119 1.00 41.53 139 SER A N 1
ATOM 1147 C CA . SER A 1 139 ? -2.750 -20.536 -28.465 1.00 41.53 139 SER A CA 1
ATOM 1148 C C . SER A 1 139 ? -1.702 -20.372 -29.575 1.00 41.53 139 SER A C 1
ATOM 1150 O O . SER A 1 139 ? -2.020 -20.593 -30.743 1.00 41.53 139 SER A O 1
ATOM 1152 N N . ILE A 1 140 ? -0.451 -20.058 -29.219 1.00 43.34 140 ILE A N 1
ATOM 1153 C CA . ILE A 1 140 ? 0.703 -20.012 -30.133 1.00 43.34 140 ILE A CA 1
ATOM 1154 C C . ILE A 1 140 ? 1.678 -21.189 -29.933 1.00 43.34 140 ILE A C 1
ATOM 1156 O O . ILE A 1 140 ? 2.790 -21.168 -30.460 1.00 43.34 140 ILE A O 1
ATOM 1160 N N . GLY A 1 141 ? 1.271 -22.230 -29.194 1.00 34.91 141 GLY A N 1
ATOM 1161 C CA . GLY A 1 141 ? 2.038 -23.470 -29.029 1.00 34.91 141 GLY A CA 1
ATOM 1162 C C . GLY A 1 141 ? 3.191 -23.402 -28.020 1.00 34.91 141 GLY A C 1
ATOM 1163 O O . GLY A 1 141 ? 4.137 -24.180 -28.134 1.00 34.91 141 GLY A O 1
ATOM 1164 N N . PHE A 1 142 ? 3.142 -22.483 -27.051 1.00 38.25 142 PHE A N 1
ATOM 1165 C CA . PHE A 1 142 ? 4.114 -22.390 -25.959 1.00 38.25 142 PHE A CA 1
ATOM 1166 C C . PHE A 1 142 ? 3.561 -22.996 -24.662 1.00 38.25 142 PHE A C 1
ATOM 1168 O O . PHE A 1 142 ? 2.525 -22.560 -24.158 1.00 38.25 142 PHE A O 1
ATOM 1175 N N . ASP A 1 143 ? 4.299 -23.949 -24.087 1.00 38.03 143 ASP A N 1
ATOM 1176 C CA . ASP A 1 143 ? 4.049 -24.482 -22.745 1.00 38.03 143 ASP A CA 1
ATOM 1177 C C . ASP A 1 143 ? 4.957 -23.787 -21.722 1.00 38.03 143 ASP A C 1
ATOM 1179 O O . ASP A 1 143 ? 6.184 -23.907 -21.762 1.00 38.03 143 ASP A O 1
ATOM 1183 N N . ILE A 1 144 ? 4.354 -23.053 -20.784 1.00 40.03 144 ILE A N 1
ATOM 1184 C CA . ILE A 1 144 ? 5.072 -22.461 -19.649 1.00 40.03 144 ILE A CA 1
ATOM 1185 C C . ILE A 1 144 ? 5.240 -23.556 -18.591 1.00 40.03 144 ILE A C 1
ATOM 1187 O O . ILE A 1 144 ? 4.341 -23.811 -17.788 1.00 40.03 144 ILE A O 1
ATOM 1191 N N . VAL A 1 145 ? 6.395 -24.220 -18.588 1.00 33.56 145 VAL A N 1
ATOM 1192 C CA . VAL A 1 145 ? 6.738 -25.209 -17.558 1.00 33.56 145 VAL A CA 1
ATOM 1193 C C . VAL A 1 145 ? 7.303 -24.481 -16.340 1.00 33.56 145 VAL A C 1
ATOM 1195 O O . VAL A 1 145 ? 8.444 -24.021 -16.342 1.00 33.56 145 VAL A O 1
ATOM 1198 N N . HIS A 1 146 ? 6.509 -24.383 -15.275 1.00 32.22 146 HIS A N 1
ATOM 1199 C CA . HIS A 1 146 ? 6.995 -23.947 -13.968 1.00 32.22 146 HIS A CA 1
ATOM 1200 C C . HIS A 1 146 ? 7.871 -25.064 -13.374 1.00 32.22 146 HIS A C 1
ATOM 1202 O O . HIS A 1 146 ? 7.359 -26.082 -12.912 1.00 32.22 146 HIS A O 1
ATOM 1208 N N . ARG A 1 147 ? 9.201 -24.907 -13.407 1.00 27.30 147 ARG A N 1
ATOM 1209 C CA . ARG A 1 147 ? 10.110 -25.759 -12.628 1.00 27.30 147 ARG A CA 1
ATOM 1210 C C . ARG A 1 147 ? 10.316 -25.152 -11.247 1.00 27.30 147 ARG A C 1
ATOM 1212 O O . ARG A 1 147 ? 11.035 -24.171 -11.096 1.00 27.30 147 ARG A O 1
ATOM 1219 N N . THR A 1 148 ? 9.718 -25.763 -10.233 1.00 30.84 148 THR A N 1
ATOM 1220 C CA . THR A 1 148 ? 10.148 -25.608 -8.840 1.00 30.84 148 THR A CA 1
ATOM 1221 C C . THR A 1 148 ? 11.092 -26.758 -8.504 1.00 30.84 148 THR A C 1
ATOM 1223 O O . THR A 1 148 ? 10.637 -27.848 -8.163 1.00 30.84 148 THR A O 1
ATOM 1226 N N . GLU A 1 149 ? 12.401 -26.538 -8.614 1.00 30.02 149 GLU A N 1
ATOM 1227 C CA . GLU A 1 149 ? 13.413 -27.464 -8.091 1.00 30.02 149 GLU A CA 1
ATOM 1228 C C . GLU A 1 149 ? 14.097 -26.829 -6.871 1.00 30.02 149 GLU A C 1
ATOM 1230 O O . GLU A 1 149 ? 14.636 -25.726 -6.934 1.00 30.02 149 GLU A O 1
ATOM 1235 N N . PHE A 1 150 ? 14.021 -27.527 -5.735 1.00 31.89 150 PHE A N 1
ATOM 1236 C CA . PHE A 1 150 ? 14.771 -27.236 -4.514 1.00 31.89 150 PHE A CA 1
ATOM 1237 C C . PHE A 1 150 ? 16.248 -27.623 -4.697 1.00 31.89 150 PHE A C 1
ATOM 1239 O O . PHE A 1 150 ? 16.543 -28.744 -5.104 1.00 31.89 150 PHE A O 1
ATOM 1246 N N . GLY A 1 151 ? 17.169 -26.745 -4.288 1.00 24.53 151 GLY A N 1
ATOM 1247 C CA . GLY A 1 151 ? 18.599 -27.035 -4.145 1.00 24.53 151 GLY A CA 1
ATOM 1248 C C . GLY A 1 151 ? 19.278 -26.001 -3.241 1.00 24.53 151 GLY A C 1
ATOM 1249 O O . GLY A 1 151 ? 19.143 -24.802 -3.456 1.00 24.53 151 GLY A O 1
ATOM 1250 N N . VAL A 1 152 ? 19.948 -26.464 -2.184 1.00 26.12 152 VAL A N 1
ATOM 1251 C CA . VAL A 1 152 ? 20.548 -25.653 -1.109 1.00 26.12 152 VAL A CA 1
ATOM 1252 C C . VAL A 1 152 ? 21.981 -25.217 -1.447 1.00 26.12 152 VAL A C 1
ATOM 1254 O O . VAL A 1 152 ? 22.804 -26.068 -1.767 1.00 26.12 152 VAL A O 1
ATOM 1257 N N . GLY A 1 153 ? 22.281 -23.931 -1.202 1.00 24.58 153 GLY A N 1
ATOM 1258 C CA . GLY A 1 153 ? 23.513 -23.453 -0.544 1.00 24.58 153 GLY A CA 1
ATOM 1259 C C . GLY A 1 153 ? 24.546 -22.691 -1.390 1.00 24.58 153 GLY A C 1
ATOM 1260 O O . GLY A 1 153 ? 25.162 -23.311 -2.237 1.00 24.58 153 GLY A O 1
ATOM 1261 N N . VAL A 1 154 ? 24.785 -21.399 -1.079 1.00 20.97 154 VAL A N 1
ATOM 1262 C CA . VAL A 1 154 ? 26.075 -20.736 -0.712 1.00 20.97 154 VAL A CA 1
ATOM 1263 C C . VAL A 1 154 ? 25.731 -19.336 -0.148 1.00 20.97 154 VAL A C 1
ATOM 1265 O O . VAL A 1 154 ? 24.851 -18.665 -0.678 1.00 20.97 154 VAL A O 1
ATOM 1268 N N . GLY A 1 155 ? 26.353 -18.919 0.964 1.00 28.69 155 GLY A N 1
ATOM 1269 C CA . GLY A 1 155 ? 26.015 -17.685 1.694 1.00 28.69 155 GLY A CA 1
ATOM 1270 C C . GLY A 1 155 ? 26.939 -16.492 1.443 1.00 28.69 155 GLY A C 1
ATOM 1271 O O . GLY A 1 155 ? 28.050 -16.689 0.975 1.00 28.69 155 GLY A O 1
ATOM 1272 N N . TYR A 1 156 ? 26.500 -15.291 1.854 1.00 24.83 156 TYR A N 1
ATOM 1273 C CA . TYR A 1 156 ? 27.355 -14.132 2.144 1.00 24.83 156 TYR A CA 1
ATOM 1274 C C . TYR A 1 156 ? 26.806 -13.250 3.285 1.00 24.83 156 TYR A C 1
ATOM 1276 O O . TYR A 1 156 ? 25.617 -13.210 3.591 1.00 24.83 156 TYR A O 1
ATOM 1284 N N . GLN A 1 157 ? 27.791 -12.615 3.911 1.00 24.33 157 GLN A N 1
ATOM 1285 C CA . GLN A 1 157 ? 27.911 -11.651 5.006 1.00 24.33 157 GLN A CA 1
ATOM 1286 C C . GLN A 1 157 ? 26.729 -10.705 5.312 1.00 24.33 157 GLN A C 1
ATOM 1288 O O . GLN A 1 157 ? 26.200 -10.020 4.443 1.00 24.33 157 GLN A O 1
ATOM 1293 N N . VAL A 1 158 ? 26.403 -10.584 6.605 1.00 34.75 158 VAL A N 1
ATOM 1294 C CA . VAL A 1 158 ? 25.522 -9.537 7.151 1.00 34.75 158 VAL A CA 1
ATOM 1295 C C . VAL A 1 158 ? 26.217 -8.180 7.054 1.00 34.75 158 VAL A C 1
ATOM 1297 O O . VAL A 1 158 ? 27.210 -7.971 7.751 1.00 34.75 158 VAL A O 1
ATOM 1300 N N . VAL A 1 159 ? 25.650 -7.241 6.285 1.00 27.41 159 VAL A N 1
ATOM 1301 C CA . VAL A 1 159 ? 25.899 -5.803 6.471 1.00 27.41 159 VAL A CA 1
ATOM 1302 C C . VAL A 1 159 ? 24.621 -4.974 6.255 1.00 27.41 159 VAL A C 1
ATOM 1304 O O . VAL A 1 159 ? 24.104 -4.851 5.152 1.00 27.41 159 VAL A O 1
ATOM 1307 N N . SER A 1 160 ? 24.208 -4.327 7.348 1.00 29.14 160 SER A N 1
ATOM 1308 C CA . SER A 1 160 ? 23.275 -3.195 7.490 1.00 29.14 160 SER A CA 1
ATOM 1309 C C . SER A 1 160 ? 21.762 -3.460 7.393 1.00 29.14 160 SER A C 1
ATOM 1311 O O . SER A 1 160 ? 21.280 -4.360 6.720 1.00 29.14 160 SER A O 1
ATOM 1313 N N . ALA A 1 161 ? 21.028 -2.731 8.234 1.00 29.59 161 ALA A N 1
ATOM 1314 C CA . ALA A 1 161 ? 19.713 -3.060 8.769 1.00 29.59 161 ALA A CA 1
ATOM 1315 C C . ALA A 1 161 ? 18.608 -3.209 7.711 1.00 29.59 161 ALA A C 1
ATOM 1317 O O . ALA A 1 161 ? 18.429 -2.336 6.869 1.00 29.59 161 ALA A O 1
ATOM 1318 N N . LYS A 1 162 ? 17.776 -4.256 7.855 1.00 34.44 162 LYS A N 1
ATOM 1319 C CA . LYS A 1 162 ? 16.432 -4.304 7.260 1.00 34.44 162 LYS A CA 1
ATOM 1320 C C . LYS A 1 162 ? 15.683 -3.035 7.662 1.00 34.44 162 LYS A C 1
ATOM 1322 O O . LYS A 1 162 ? 15.246 -2.906 8.808 1.00 34.44 162 LYS A O 1
ATOM 1327 N N . VAL A 1 163 ? 15.530 -2.102 6.732 1.00 38.06 163 VAL A N 1
ATOM 1328 C CA . VAL A 1 163 ? 14.569 -1.018 6.888 1.00 38.06 163 VAL A CA 1
ATOM 1329 C C . VAL A 1 163 ? 13.198 -1.661 6.714 1.00 38.06 163 VAL A C 1
ATOM 1331 O O . VAL A 1 163 ? 12.826 -2.070 5.620 1.00 38.06 163 VAL A O 1
ATOM 1334 N N . ASN A 1 164 ? 12.462 -1.818 7.815 1.00 40.66 164 ASN A N 1
ATOM 1335 C CA . ASN A 1 164 ? 11.032 -2.112 7.770 1.00 40.66 164 ASN A CA 1
ATOM 1336 C C . ASN A 1 164 ? 10.336 -0.890 7.152 1.00 40.66 164 ASN A C 1
ATOM 1338 O O . ASN A 1 164 ? 9.913 0.011 7.877 1.00 40.66 164 ASN A O 1
ATOM 1342 N N . ALA A 1 165 ? 10.303 -0.815 5.823 1.00 42.22 165 ALA A N 1
ATOM 1343 C CA . ALA A 1 165 ? 9.620 0.245 5.104 1.00 42.22 165 ALA A CA 1
ATOM 1344 C C . ALA A 1 165 ? 8.109 -0.013 5.178 1.00 42.22 165 ALA A C 1
ATOM 1346 O O . ALA A 1 165 ? 7.548 -0.772 4.394 1.00 42.22 165 ALA A O 1
ATOM 1347 N N . SER A 1 166 ? 7.451 0.584 6.171 1.00 52.50 166 SER A N 1
ATOM 1348 C CA . SER A 1 166 ? 6.003 0.787 6.154 1.00 52.50 166 SER A CA 1
ATOM 1349 C C . SER A 1 166 ? 5.711 2.102 5.431 1.00 52.50 166 SER A C 1
ATOM 1351 O O . SER A 1 166 ? 6.416 3.085 5.650 1.00 52.50 166 SER A O 1
ATOM 1353 N N . ASN A 1 167 ? 4.629 2.179 4.652 1.00 51.03 167 ASN A N 1
ATOM 1354 C CA . ASN A 1 167 ? 4.106 3.455 4.126 1.00 51.03 167 ASN A CA 1
ATOM 1355 C C . ASN A 1 167 ? 3.556 4.388 5.229 1.00 51.03 167 ASN A C 1
ATOM 1357 O O . ASN A 1 167 ? 3.088 5.493 4.958 1.00 51.03 167 ASN A O 1
ATOM 1361 N N . GLN A 1 168 ? 3.600 3.929 6.478 1.00 67.56 168 GLN A N 1
ATOM 1362 C CA . GLN A 1 168 ? 3.267 4.700 7.658 1.00 67.56 168 GLN A CA 1
ATOM 1363 C C . GLN A 1 168 ? 4.438 5.610 7.988 1.00 67.56 168 GLN A C 1
ATOM 1365 O O . GLN A 1 168 ? 5.548 5.158 8.289 1.00 67.56 168 GLN A O 1
ATOM 1370 N N . GLY A 1 169 ? 4.186 6.910 7.911 1.00 57.31 169 GLY A N 1
ATOM 1371 C CA . GLY A 1 169 ? 5.152 7.879 8.382 1.00 57.31 169 GLY A CA 1
ATOM 1372 C C . GLY A 1 169 ? 5.251 7.813 9.905 1.00 57.31 169 GLY A C 1
ATOM 1373 O O . GLY A 1 169 ? 4.289 7.514 10.601 1.00 57.31 169 GLY A O 1
ATOM 1374 N N . ARG A 1 170 ? 6.434 8.117 10.434 1.00 61.88 170 ARG A N 1
ATOM 1375 C CA . ARG A 1 170 ? 6.643 8.323 11.871 1.00 61.88 170 ARG A CA 1
ATOM 1376 C C . ARG A 1 170 ? 6.692 9.821 12.131 1.00 61.88 170 ARG A C 1
ATOM 1378 O O . ARG A 1 170 ? 7.774 10.411 12.173 1.00 61.88 170 ARG A O 1
ATOM 1385 N N . ALA A 1 171 ? 5.536 10.472 12.218 1.00 55.84 171 ALA A N 1
ATOM 1386 C CA . ALA A 1 171 ? 5.486 11.903 12.508 1.00 55.84 171 ALA A CA 1
ATOM 1387 C C . ALA A 1 171 ? 5.614 12.192 14.006 1.00 55.84 171 ALA A C 1
ATOM 1389 O O . ALA A 1 171 ? 6.105 13.265 14.368 1.00 55.84 171 ALA A O 1
ATOM 1390 N N . HIS A 1 172 ? 5.220 11.245 14.864 1.00 56.25 172 HIS A N 1
ATOM 1391 C CA . HIS A 1 172 ? 5.142 11.451 16.307 1.00 56.25 172 HIS A CA 1
ATOM 1392 C C . HIS A 1 172 ? 6.233 10.690 17.084 1.00 56.25 172 HIS A C 1
ATOM 1394 O O . HIS A 1 172 ? 6.038 9.565 17.536 1.00 56.25 172 HIS A O 1
ATOM 1400 N N . SER A 1 173 ? 7.396 11.314 17.304 1.00 50.81 173 SER A N 1
ATOM 1401 C CA . SER A 1 173 ? 8.500 10.702 18.073 1.00 50.81 173 SER A CA 1
ATOM 1402 C C . SER A 1 173 ? 8.152 10.405 19.540 1.00 50.81 173 SER A C 1
ATOM 1404 O O . SER A 1 173 ? 8.776 9.539 20.147 1.00 50.81 173 SER A O 1
ATOM 1406 N N . ALA A 1 174 ? 7.154 11.094 20.105 1.00 53.75 174 ALA A N 1
ATOM 1407 C CA . ALA A 1 174 ? 6.722 10.938 21.496 1.00 53.75 174 ALA A CA 1
ATOM 1408 C C . ALA A 1 174 ? 5.602 9.898 21.705 1.00 53.75 174 ALA A C 1
ATOM 1410 O O . ALA A 1 174 ? 5.269 9.603 22.848 1.00 53.75 174 ALA A O 1
ATOM 1411 N N . ASN A 1 175 ? 5.018 9.351 20.630 1.00 63.69 175 ASN A N 1
ATOM 1412 C CA . ASN A 1 175 ? 3.975 8.321 20.711 1.00 63.69 175 ASN A CA 1
ATOM 1413 C C . ASN A 1 175 ? 4.334 7.173 19.757 1.00 63.69 175 ASN A C 1
ATOM 1415 O O . ASN A 1 175 ? 3.796 7.096 18.650 1.00 63.69 175 ASN A O 1
ATOM 1419 N N . PRO A 1 176 ? 5.340 6.355 20.117 1.00 66.81 176 PRO A N 1
ATOM 1420 C CA . PRO A 1 176 ? 5.809 5.292 19.245 1.00 66.81 176 PRO A CA 1
ATOM 1421 C C . PRO A 1 176 ? 4.680 4.291 18.972 1.00 66.81 176 PRO A C 1
ATOM 1423 O O . PRO A 1 176 ? 3.844 4.041 19.835 1.00 66.81 176 PRO A O 1
ATOM 1426 N N . ALA A 1 177 ? 4.690 3.686 17.785 1.00 75.56 177 ALA A N 1
ATOM 1427 C CA . ALA A 1 177 ? 3.822 2.573 17.410 1.00 75.56 177 ALA A CA 1
ATOM 1428 C C . ALA A 1 177 ? 4.605 1.249 17.550 1.00 75.56 177 ALA A C 1
ATOM 1430 O O . ALA A 1 177 ? 5.212 0.786 16.577 1.00 75.56 177 ALA A O 1
ATOM 1431 N N . PRO A 1 178 ? 4.712 0.674 18.768 1.00 79.38 178 PRO A N 1
ATOM 1432 C CA . PRO A 1 178 ? 5.585 -0.469 19.024 1.00 79.38 178 PRO A CA 1
ATOM 1433 C C . PRO A 1 178 ? 4.991 -1.790 18.539 1.00 79.38 178 PRO A C 1
ATOM 1435 O O . PRO A 1 178 ? 5.728 -2.758 18.358 1.00 79.38 178 PRO A O 1
ATOM 1438 N N . LEU A 1 179 ? 3.669 -1.859 18.375 1.00 81.12 179 LEU A N 1
ATOM 1439 C CA . LEU A 1 179 ? 2.988 -3.085 17.989 1.00 81.12 179 LEU A CA 1
ATOM 1440 C C . LEU A 1 179 ? 3.023 -3.226 16.471 1.00 81.12 179 LEU A C 1
ATOM 1442 O O . LEU A 1 179 ? 2.915 -2.233 15.758 1.00 81.12 179 LEU A O 1
ATOM 1446 N N . GLN A 1 180 ? 3.154 -4.457 15.983 1.00 81.75 180 GLN A N 1
ATOM 1447 C CA . GLN A 1 180 ? 3.114 -4.761 14.555 1.00 81.75 180 GLN A CA 1
ATOM 1448 C C . GLN A 1 180 ? 2.052 -5.814 14.255 1.00 81.75 180 GLN A C 1
ATOM 1450 O O . GLN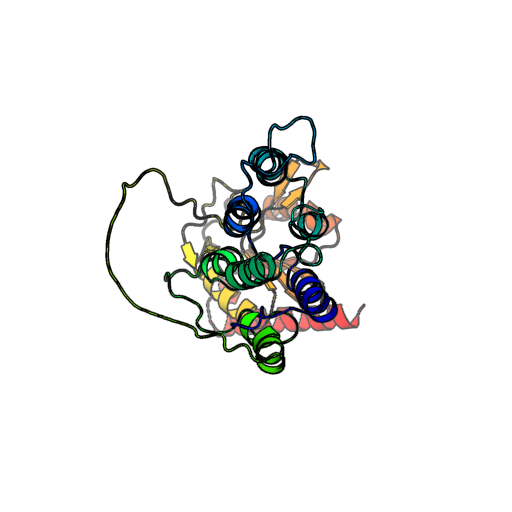 A 1 180 ? 1.831 -6.735 15.048 1.00 81.75 180 GLN A O 1
ATOM 1455 N N . TYR A 1 181 ? 1.378 -5.647 13.122 1.00 78.56 181 TYR A N 1
ATOM 1456 C CA . TYR A 1 181 ? 0.475 -6.631 12.546 1.00 78.56 181 TYR A CA 1
ATOM 1457 C C . TYR A 1 181 ? 0.415 -6.467 11.024 1.00 78.56 181 TYR A C 1
ATOM 1459 O O . TYR A 1 181 ? 0.117 -5.391 10.513 1.00 78.56 181 TYR A O 1
ATOM 1467 N N . LYS A 1 182 ? 0.664 -7.550 10.290 1.00 73.00 182 LYS A N 1
ATOM 1468 C CA . LYS A 1 182 ? 0.786 -7.595 8.824 1.00 73.00 182 LYS A CA 1
ATOM 1469 C C . LYS A 1 182 ? 1.723 -6.532 8.215 1.00 73.00 182 LYS A C 1
ATOM 1471 O O . LYS A 1 182 ? 1.427 -5.995 7.155 1.00 73.00 182 LYS A O 1
ATOM 1476 N N . GLY A 1 183 ? 2.848 -6.234 8.863 1.00 73.00 183 GLY A N 1
ATOM 1477 C CA . GLY A 1 183 ? 3.861 -5.283 8.396 1.00 73.00 183 GLY A CA 1
ATOM 1478 C C . GLY A 1 183 ? 3.500 -3.827 8.689 1.00 73.00 183 GLY A C 1
ATOM 1479 O O . GLY A 1 183 ? 4.246 -2.924 8.319 1.00 73.00 183 GLY A O 1
ATOM 1480 N N . LEU A 1 184 ? 2.374 -3.603 9.371 1.00 80.44 184 LEU A N 1
ATOM 1481 C CA . LEU A 1 184 ? 1.877 -2.299 9.781 1.00 80.44 184 LEU A CA 1
ATOM 1482 C C . LEU A 1 184 ? 2.102 -2.118 11.282 1.00 80.44 184 LEU A C 1
ATOM 1484 O O . LEU A 1 184 ? 1.966 -3.053 12.069 1.00 80.44 184 LEU A O 1
ATOM 1488 N N . GLN A 1 185 ? 2.458 -0.907 11.669 1.00 84.44 185 GLN A N 1
ATOM 1489 C CA . GLN A 1 185 ? 2.670 -0.431 13.020 1.00 84.44 185 GLN A CA 1
ATOM 1490 C C . GLN A 1 185 ? 1.360 0.098 13.613 1.00 84.44 185 GLN A C 1
ATOM 1492 O O . GLN A 1 185 ? 0.573 0.756 12.930 1.00 84.44 185 GLN A O 1
ATOM 1497 N N . PHE A 1 186 ? 1.158 -0.166 14.900 1.00 86.25 186 PHE A N 1
ATOM 1498 C CA . PHE A 1 186 ? 0.012 0.282 15.686 1.00 86.25 186 PHE A CA 1
ATOM 1499 C C . PHE A 1 186 ? 0.477 0.716 17.077 1.00 86.25 186 PHE A C 1
ATOM 1501 O O . PHE A 1 186 ? 1.472 0.210 17.612 1.00 86.25 186 PHE A O 1
ATOM 1508 N N . ARG A 1 187 ? -0.249 1.649 17.688 1.00 84.00 187 ARG A N 1
ATOM 1509 C CA . ARG A 1 187 ? 0.037 2.158 19.034 1.00 84.00 187 ARG A CA 1
ATOM 1510 C C . ARG A 1 187 ? -0.676 1.341 20.108 1.00 84.00 187 ARG A C 1
ATOM 1512 O O . ARG A 1 187 ? -0.208 1.280 21.242 1.00 84.00 187 ARG A O 1
ATOM 1519 N N . SER A 1 188 ? -1.770 0.654 19.762 1.00 86.25 188 SER A N 1
ATOM 1520 C CA . SER A 1 188 ? -2.544 -0.145 20.718 1.00 86.25 188 SER A CA 1
ATOM 1521 C C . SER A 1 188 ? -3.110 -1.449 20.141 1.00 86.25 188 SER A C 1
ATOM 1523 O O . SER A 1 188 ? -3.262 -1.633 18.934 1.00 86.25 188 SER A O 1
ATOM 1525 N N . LYS A 1 189 ? -3.452 -2.394 21.028 1.00 87.75 189 LYS A N 1
ATOM 1526 C CA . LYS A 1 189 ? -4.160 -3.627 20.641 1.00 87.75 189 LYS A CA 1
ATOM 1527 C C . LYS A 1 189 ? -5.578 -3.336 20.135 1.00 87.75 189 LYS A C 1
ATOM 1529 O O . LYS A 1 189 ? -6.061 -4.057 19.266 1.00 87.75 189 LYS A O 1
ATOM 1534 N N . CYS A 1 190 ? -6.204 -2.283 20.666 1.00 89.12 190 CYS A N 1
ATOM 1535 C CA . CYS A 1 190 ? -7.503 -1.779 20.225 1.00 89.12 190 CYS A CA 1
ATOM 1536 C C . CYS A 1 190 ? -7.458 -1.394 18.739 1.00 89.12 190 CYS A C 1
ATOM 1538 O O . CYS A 1 190 ? -8.286 -1.868 17.966 1.00 89.12 190 CYS A O 1
ATOM 1540 N N . GLU A 1 191 ? -6.426 -0.654 18.318 1.00 91.38 191 GLU A N 1
ATOM 1541 C CA . GLU A 1 191 ? -6.199 -0.305 16.909 1.00 91.38 191 GLU A CA 1
ATOM 1542 C C . GLU A 1 191 ? -6.023 -1.538 16.015 1.00 91.38 191 GLU A C 1
ATOM 1544 O O . GLU A 1 191 ? -6.630 -1.606 14.950 1.00 91.38 191 GLU A O 1
ATOM 1549 N N . ILE A 1 192 ? -5.247 -2.542 16.444 1.00 91.38 192 ILE A N 1
ATOM 1550 C CA . ILE A 1 192 ? -5.065 -3.787 15.673 1.00 91.38 192 ILE A CA 1
ATOM 1551 C C . ILE A 1 192 ? -6.396 -4.519 15.483 1.00 91.38 192 ILE A C 1
ATOM 1553 O O . ILE A 1 192 ? -6.674 -5.050 14.406 1.00 91.38 192 ILE A O 1
ATOM 1557 N N . ASP A 1 193 ? -7.206 -4.602 16.535 1.00 92.44 193 ASP A N 1
ATOM 1558 C CA . ASP A 1 193 ? -8.481 -5.311 16.470 1.00 92.44 193 ASP A CA 1
ATOM 1559 C C . ASP A 1 193 ? -9.508 -4.539 15.642 1.00 92.44 193 ASP A C 1
ATOM 1561 O O . ASP A 1 193 ? -10.176 -5.133 14.799 1.00 92.44 193 ASP A O 1
ATOM 1565 N N . PHE A 1 194 ? -9.560 -3.215 15.792 1.00 94.19 194 PHE A N 1
ATOM 1566 C CA . PHE A 1 194 ? -10.374 -2.356 14.941 1.00 94.19 194 PHE A CA 1
ATOM 1567 C C . PHE A 1 194 ? -9.957 -2.450 13.466 1.00 94.19 194 PHE A C 1
ATOM 1569 O O . PHE A 1 194 ? -10.816 -2.613 12.602 1.00 94.19 194 PHE A O 1
ATOM 1576 N N . PHE A 1 195 ? -8.649 -2.438 13.173 1.00 94.88 195 PHE A N 1
ATOM 1577 C CA . PHE A 1 195 ? -8.104 -2.632 11.827 1.00 94.88 195 PHE A CA 1
ATOM 1578 C C . PHE A 1 195 ? -8.594 -3.938 11.197 1.00 94.88 195 PHE A C 1
ATOM 1580 O O . PHE A 1 195 ? -9.045 -3.939 10.054 1.00 94.88 195 PHE A O 1
ATOM 1587 N N . LYS A 1 196 ? -8.534 -5.054 11.935 1.00 91.62 196 LYS A N 1
ATOM 1588 C CA . LYS A 1 196 ? -9.017 -6.353 11.444 1.00 91.62 196 LYS A CA 1
ATOM 1589 C C . LYS A 1 196 ? -10.499 -6.305 11.095 1.00 91.62 196 LYS A C 1
ATOM 1591 O O . LYS A 1 196 ? -10.874 -6.797 10.031 1.00 91.62 196 LYS A O 1
ATOM 1596 N N . ASP A 1 197 ? -11.314 -5.715 11.964 1.00 93.00 197 ASP A N 1
ATOM 1597 C CA . ASP A 1 197 ? -12.765 -5.677 11.793 1.00 93.00 197 ASP A CA 1
ATOM 1598 C C . ASP A 1 197 ? -13.161 -4.774 10.608 1.00 93.00 197 ASP A C 1
ATOM 1600 O O . ASP A 1 197 ? -13.951 -5.182 9.754 1.00 93.00 197 ASP A O 1
ATOM 1604 N N . ILE A 1 198 ? -12.555 -3.586 10.483 1.00 92.38 198 ILE A N 1
ATOM 1605 C CA . ILE A 1 198 ? -12.856 -2.650 9.387 1.00 92.38 198 ILE A CA 1
ATOM 1606 C C . ILE A 1 198 ? -12.298 -3.129 8.035 1.00 92.38 198 ILE A C 1
ATOM 1608 O O . ILE A 1 198 ? -12.978 -3.012 7.014 1.00 92.38 198 ILE A O 1
ATOM 1612 N N . TYR A 1 199 ? -11.110 -3.745 8.017 1.00 89.81 199 TYR A N 1
ATOM 1613 C CA . TYR A 1 199 ? -10.541 -4.377 6.821 1.00 89.81 199 TYR A CA 1
ATOM 1614 C C . TYR A 1 199 ? -11.415 -5.542 6.340 1.00 89.81 199 TYR A C 1
ATOM 1616 O O . TYR A 1 199 ? -11.732 -5.634 5.156 1.00 89.81 199 TYR A O 1
ATOM 1624 N N . SER A 1 200 ? -11.888 -6.388 7.263 1.00 86.06 200 SER A N 1
ATOM 1625 C CA . SER A 1 200 ? -12.785 -7.508 6.936 1.00 86.06 200 SER A CA 1
ATOM 1626 C C . SER A 1 200 ? -14.149 -7.041 6.412 1.00 86.06 200 SER A C 1
ATOM 1628 O O . SER A 1 200 ? -14.785 -7.751 5.639 1.00 86.06 200 SER A O 1
ATOM 1630 N N . ALA A 1 201 ? -14.582 -5.824 6.760 1.00 82.12 201 ALA A N 1
ATOM 1631 C CA . ALA A 1 201 ? -15.769 -5.177 6.192 1.00 82.12 201 ALA A CA 1
ATOM 1632 C C . ALA A 1 201 ? -15.543 -4.578 4.780 1.00 82.12 201 ALA A C 1
ATOM 1634 O O . ALA A 1 201 ? -16.415 -3.893 4.224 1.00 82.12 201 ALA A O 1
ATOM 1635 N N . GLY A 1 202 ? -14.376 -4.822 4.173 1.00 83.31 202 GLY A N 1
ATOM 1636 C CA . GLY A 1 202 ? -14.052 -4.447 2.797 1.00 83.31 202 GLY A CA 1
ATOM 1637 C C . GLY A 1 202 ? -13.808 -2.951 2.609 1.00 83.31 202 GLY A C 1
ATOM 1638 O O . GLY A 1 202 ? -14.227 -2.386 1.595 1.00 83.31 202 GLY A O 1
ATOM 1639 N N . PHE A 1 203 ? -13.237 -2.281 3.609 1.00 90.25 203 PHE A N 1
ATOM 1640 C CA . PHE A 1 203 ? -12.692 -0.930 3.460 1.00 90.25 203 PHE A CA 1
ATOM 1641 C C . PHE A 1 203 ? -11.230 -1.008 3.001 1.00 90.25 203 PHE A C 1
ATOM 1643 O O . PHE A 1 203 ? -10.499 -1.909 3.410 1.00 90.25 203 PHE A O 1
ATOM 1650 N N . LEU A 1 204 ? -10.784 -0.035 2.203 1.00 89.62 204 LEU A N 1
ATOM 1651 C CA . LEU A 1 204 ? -9.356 0.270 2.099 1.00 89.62 204 LEU A CA 1
ATOM 1652 C C . LEU A 1 204 ? -8.963 1.044 3.354 1.00 89.62 204 LEU A C 1
ATOM 1654 O O . LEU A 1 204 ? -9.688 1.953 3.760 1.00 89.62 204 LEU A O 1
ATOM 1658 N N . VAL A 1 205 ? -7.847 0.680 3.977 1.00 91.56 205 VAL A N 1
ATOM 1659 C CA . VAL A 1 205 ? -7.468 1.193 5.297 1.00 91.56 205 VAL A CA 1
ATOM 1660 C C . VAL A 1 205 ? -5.993 1.558 5.291 1.00 91.56 205 VAL A C 1
ATOM 1662 O O . VAL A 1 205 ? -5.149 0.719 4.988 1.00 91.56 205 VAL A O 1
ATOM 1665 N N . ALA A 1 206 ? -5.689 2.793 5.668 1.00 91.69 206 ALA A N 1
ATOM 1666 C CA . ALA A 1 206 ? -4.346 3.270 5.949 1.00 91.69 206 ALA A CA 1
ATOM 1667 C C . ALA A 1 206 ? -4.255 3.582 7.452 1.00 91.69 206 ALA A C 1
ATOM 1669 O O . ALA A 1 206 ? -4.835 4.580 7.881 1.00 91.69 206 ALA A O 1
ATOM 1670 N N . PRO A 1 207 ? -3.599 2.736 8.267 1.00 90.56 207 PRO A N 1
ATOM 1671 C CA . PRO A 1 207 ? -3.319 3.048 9.667 1.00 90.56 207 PRO A CA 1
ATOM 1672 C C . PRO A 1 207 ? -2.141 4.015 9.783 1.00 90.56 207 PRO A C 1
ATOM 1674 O O . PRO A 1 207 ? -1.174 3.874 9.043 1.00 90.56 207 PRO A O 1
ATOM 1677 N N . LEU A 1 208 ? -2.184 4.963 10.718 1.00 87.50 208 LEU A N 1
ATOM 1678 C CA . LEU A 1 208 ? -1.111 5.938 10.982 1.00 87.50 208 LEU A CA 1
ATOM 1679 C C . LEU A 1 208 ? -0.523 6.642 9.730 1.00 87.50 208 LEU A C 1
ATOM 1681 O O . LEU A 1 208 ? 0.701 6.763 9.606 1.00 87.50 208 LEU A O 1
ATOM 1685 N N . PRO A 1 209 ? -1.338 7.089 8.753 1.00 87.25 209 PRO A N 1
ATOM 1686 C CA . PRO A 1 209 ? -0.821 7.828 7.609 1.00 87.25 209 PRO A CA 1
ATOM 1687 C C . PRO A 1 209 ? -0.320 9.201 8.060 1.00 87.25 209 PRO A C 1
ATOM 1689 O O . PRO A 1 209 ? -0.926 9.839 8.915 1.00 87.25 209 PRO A O 1
ATOM 1692 N N . VAL A 1 210 ? 0.753 9.701 7.448 1.00 85.06 210 VAL A N 1
ATOM 1693 C CA . VAL A 1 210 ? 1.263 11.046 7.744 1.00 85.06 210 VAL A CA 1
ATOM 1694 C C . VAL A 1 210 ? 0.885 12.006 6.632 1.00 85.06 210 VAL A C 1
ATOM 1696 O O . VAL A 1 210 ? 1.300 11.851 5.487 1.00 85.06 210 VAL A O 1
ATOM 1699 N N . PHE A 1 211 ? 0.151 13.048 7.001 1.00 81.62 211 PHE A N 1
ATOM 1700 C CA . PHE A 1 211 ? -0.188 14.167 6.136 1.00 81.62 211 PHE A CA 1
ATOM 1701 C C . PHE A 1 211 ? 0.691 15.366 6.460 1.00 81.62 211 PHE A C 1
ATOM 1703 O O . PHE A 1 211 ? 0.984 15.640 7.624 1.00 81.62 211 PHE A O 1
ATOM 1710 N N . VAL A 1 212 ? 1.089 16.113 5.432 1.00 81.31 212 VAL A N 1
ATOM 1711 C CA . VAL A 1 212 ? 1.825 17.371 5.584 1.00 81.31 212 VAL A CA 1
ATOM 1712 C C . VAL A 1 212 ? 0.931 18.511 5.125 1.00 81.31 212 VAL A C 1
ATOM 1714 O O . VAL A 1 212 ? 0.618 18.629 3.943 1.00 81.31 212 VAL A O 1
ATOM 1717 N N . HIS A 1 213 ? 0.542 19.384 6.049 1.00 75.81 213 HIS A N 1
ATOM 1718 C CA . HIS A 1 213 ? -0.231 20.572 5.714 1.00 75.81 213 HIS A CA 1
ATOM 1719 C C . HIS A 1 213 ? 0.719 21.712 5.328 1.00 75.81 213 HIS A C 1
ATOM 1721 O O . HIS A 1 213 ? 1.351 22.327 6.188 1.00 75.81 213 HIS A O 1
ATOM 1727 N N . LYS A 1 214 ? 0.859 21.979 4.022 1.00 64.31 214 LYS A N 1
ATOM 1728 C CA . LYS A 1 214 ? 1.835 22.937 3.463 1.00 64.31 214 LYS A CA 1
ATOM 1729 C C . LYS A 1 214 ? 1.801 24.335 4.112 1.00 64.31 214 LYS A C 1
ATOM 1731 O O . LYS A 1 214 ? 2.889 24.826 4.417 1.00 64.31 214 LYS A O 1
ATOM 1736 N N . PRO A 1 215 ? 0.636 24.968 4.370 1.00 70.75 215 PRO A N 1
ATOM 1737 C CA . PRO A 1 215 ? 0.579 26.300 4.980 1.00 70.75 215 PRO A CA 1
ATOM 1738 C C . PRO A 1 215 ? 1.211 26.366 6.373 1.00 70.75 215 PRO A C 1
ATOM 1740 O O . PRO A 1 215 ? 1.900 27.330 6.691 1.00 70.75 215 PRO A O 1
ATOM 1743 N N . THR A 1 216 ? 1.023 25.331 7.194 1.00 66.06 216 THR A N 1
ATOM 1744 C CA . THR A 1 216 ? 1.539 25.298 8.574 1.00 66.06 216 THR A CA 1
ATOM 1745 C C . THR A 1 216 ? 2.813 24.466 8.721 1.00 66.06 216 THR A C 1
ATOM 1747 O O . THR A 1 216 ? 3.401 24.436 9.799 1.00 66.06 216 THR A O 1
ATOM 1750 N N . ARG A 1 217 ? 3.228 23.755 7.659 1.00 70.19 217 ARG A N 1
ATOM 1751 C CA . ARG A 1 217 ? 4.256 22.694 7.659 1.00 70.19 217 ARG A CA 1
ATOM 1752 C C . ARG A 1 217 ? 4.043 21.637 8.748 1.00 70.19 217 ARG A C 1
ATOM 1754 O O . ARG A 1 217 ? 4.969 20.917 9.120 1.00 70.19 217 ARG A O 1
ATOM 1761 N N . ARG A 1 218 ? 2.821 21.542 9.274 1.00 71.56 218 ARG A N 1
ATOM 1762 C CA . ARG A 1 218 ? 2.486 20.624 10.355 1.00 71.56 218 ARG A CA 1
ATOM 1763 C C . ARG A 1 218 ? 2.302 19.233 9.771 1.00 71.56 218 ARG A C 1
ATOM 1765 O O . ARG A 1 218 ? 1.610 19.064 8.767 1.00 71.56 218 ARG A O 1
ATOM 1772 N N . ARG A 1 219 ? 2.918 18.247 10.423 1.00 76.19 219 ARG A N 1
ATOM 1773 C CA . ARG A 1 219 ? 2.629 16.836 10.181 1.00 76.19 219 ARG A CA 1
ATOM 1774 C C . ARG A 1 219 ? 1.432 16.433 11.026 1.00 76.19 219 ARG A C 1
ATOM 1776 O O . ARG A 1 219 ? 1.403 16.738 12.218 1.00 76.19 219 ARG A O 1
ATOM 1783 N N . VAL A 1 220 ? 0.464 15.776 10.409 1.00 78.81 220 VAL A N 1
ATOM 1784 C CA . VAL A 1 220 ? -0.729 15.264 11.077 1.00 78.81 220 VAL A CA 1
ATOM 1785 C C . VAL A 1 220 ? -0.815 13.768 10.820 1.00 78.81 220 VAL A C 1
ATOM 1787 O O . VAL A 1 220 ? -0.754 13.335 9.674 1.00 78.81 220 VAL A O 1
ATOM 1790 N N . GLU A 1 221 ? -0.930 12.994 11.894 1.00 84.19 221 GLU A N 1
ATOM 1791 C CA . GLU A 1 221 ? -0.963 11.530 11.864 1.00 84.19 221 GLU A CA 1
ATOM 1792 C C . GLU A 1 221 ? -2.245 11.048 12.557 1.00 84.19 221 GLU A C 1
ATOM 1794 O O . GLU A 1 221 ? -2.240 10.901 13.784 1.00 84.19 221 GLU A O 1
ATOM 1799 N N . PRO A 1 222 ? -3.369 10.909 11.828 1.00 86.69 222 PRO A N 1
ATOM 1800 C CA . PRO A 1 222 ? -4.571 10.295 12.376 1.00 86.69 222 PRO A CA 1
ATOM 1801 C C . PRO A 1 222 ? -4.383 8.797 12.615 1.00 86.69 222 PRO A C 1
ATOM 1803 O O . PRO A 1 222 ? -3.468 8.186 12.061 1.00 86.69 222 PRO A O 1
ATOM 1806 N N . ASP A 1 223 ? -5.276 8.187 13.393 1.00 88.94 223 ASP A N 1
ATOM 1807 C CA . ASP A 1 223 ? -5.183 6.748 13.670 1.00 88.94 223 ASP A CA 1
ATOM 1808 C C . ASP A 1 223 ? -5.454 5.921 12.417 1.00 88.94 223 ASP A C 1
ATOM 1810 O O . ASP A 1 223 ? -4.689 5.011 12.094 1.00 88.94 223 ASP A O 1
ATOM 1814 N N . PHE A 1 224 ? -6.497 6.279 11.661 1.00 92.06 224 PHE A N 1
ATOM 1815 C CA . PHE A 1 224 ? -6.767 5.673 10.364 1.00 92.06 224 PHE A CA 1
ATOM 1816 C C . PHE A 1 224 ? -7.311 6.672 9.350 1.00 92.06 224 PHE A C 1
ATOM 1818 O O . PHE A 1 224 ? -8.087 7.571 9.670 1.00 92.06 224 PHE A O 1
ATOM 1825 N N . VAL A 1 225 ? -7.000 6.416 8.084 1.00 94.00 225 VAL A N 1
ATOM 1826 C CA . VAL A 1 225 ? -7.802 6.856 6.943 1.00 94.00 225 VAL A CA 1
ATOM 1827 C C . VAL A 1 225 ? -8.438 5.631 6.314 1.00 94.00 225 VAL A C 1
ATOM 1829 O O . VAL A 1 225 ? -7.766 4.633 6.061 1.00 94.00 225 VAL A O 1
ATOM 1832 N N . ILE A 1 226 ? -9.739 5.704 6.056 1.00 94.81 226 ILE A N 1
ATOM 1833 C CA . ILE A 1 226 ? -10.487 4.630 5.408 1.00 94.81 226 ILE A CA 1
ATOM 1834 C C . ILE A 1 226 ? -11.146 5.124 4.128 1.00 94.81 226 ILE A C 1
ATOM 1836 O O . ILE A 1 226 ? -11.596 6.269 4.054 1.00 94.81 226 ILE A O 1
ATOM 1840 N N . VAL A 1 227 ? -11.231 4.248 3.128 1.00 91.75 227 VAL A N 1
ATOM 1841 C CA . VAL A 1 227 ? -11.853 4.539 1.834 1.00 91.75 227 VAL A CA 1
ATOM 1842 C C . VAL A 1 227 ? -12.815 3.421 1.452 1.00 91.75 227 VAL A C 1
ATOM 1844 O O . VAL A 1 227 ? -12.487 2.235 1.522 1.00 91.75 227 VAL A O 1
ATOM 1847 N N . LYS A 1 228 ? -14.018 3.803 1.022 1.00 86.94 228 LYS A N 1
ATOM 1848 C CA . LYS A 1 228 ? -15.019 2.904 0.436 1.00 86.94 228 LYS A CA 1
ATOM 1849 C C . LYS A 1 228 ? -15.932 3.708 -0.485 1.00 86.94 228 LYS A C 1
ATOM 1851 O O . LYS A 1 228 ? -16.254 4.853 -0.188 1.00 86.94 228 LYS A O 1
ATOM 1856 N N . PHE A 1 229 ? -16.330 3.132 -1.620 1.00 87.50 229 PHE A N 1
ATOM 1857 C CA . PHE A 1 229 ? -17.187 3.793 -2.622 1.00 87.50 229 PHE A CA 1
ATOM 1858 C C . PHE A 1 229 ? -16.637 5.138 -3.152 1.00 87.50 229 PHE A C 1
ATOM 1860 O O . PHE A 1 229 ? -17.403 6.049 -3.460 1.00 87.50 229 PHE A O 1
ATOM 1867 N N . GLY A 1 230 ? -15.309 5.298 -3.211 1.00 87.75 230 GLY A N 1
ATOM 1868 C CA . GLY A 1 230 ? -14.674 6.569 -3.594 1.00 87.75 230 GLY A CA 1
ATOM 1869 C C . GLY A 1 230 ? -14.931 7.715 -2.602 1.00 87.75 230 GLY A C 1
ATOM 1870 O O . GLY A 1 230 ? -14.826 8.893 -2.952 1.00 87.75 230 GLY A O 1
ATOM 1871 N N . ILE A 1 231 ? -15.340 7.386 -1.377 1.00 87.31 231 ILE A N 1
ATOM 1872 C CA . ILE A 1 231 ? -15.478 8.300 -0.245 1.00 87.31 231 ILE A CA 1
ATOM 1873 C C . ILE A 1 231 ? -14.369 7.944 0.728 1.00 87.31 231 ILE A C 1
ATOM 1875 O O . ILE A 1 231 ? -14.039 6.770 0.880 1.00 87.31 231 ILE A O 1
ATOM 1879 N N . TRP A 1 232 ? -13.801 8.948 1.381 1.00 92.88 232 TRP A N 1
ATOM 1880 C CA . TRP A 1 232 ? -12.779 8.757 2.393 1.00 92.88 232 TRP A CA 1
ATOM 1881 C C . TRP A 1 232 ? -13.158 9.489 3.677 1.00 92.88 232 TRP A C 1
ATOM 1883 O O . TRP A 1 232 ? -13.899 10.478 3.654 1.00 92.88 232 TRP A O 1
ATOM 1893 N N . ALA A 1 233 ? -12.689 8.951 4.797 1.00 93.50 233 ALA A N 1
ATOM 1894 C CA . ALA A 1 233 ? -12.883 9.514 6.122 1.00 93.50 233 ALA A CA 1
ATOM 1895 C C . ALA A 1 233 ? -11.680 9.196 7.013 1.00 93.50 233 ALA A C 1
ATOM 1897 O O . ALA A 1 233 ? -10.986 8.199 6.810 1.00 93.50 233 ALA A O 1
ATOM 1898 N N . ILE A 1 234 ? -11.477 10.037 8.018 1.00 94.00 234 ILE A N 1
ATOM 1899 C CA . ILE A 1 234 ? -10.538 9.821 9.112 1.00 94.00 234 ILE A CA 1
ATOM 1900 C C . ILE A 1 234 ? -11.267 9.124 10.259 1.00 94.00 234 ILE A C 1
ATOM 1902 O O . ILE A 1 234 ? -12.388 9.508 10.604 1.00 94.00 234 ILE A O 1
ATOM 1906 N N . ILE A 1 235 ? -10.618 8.126 10.856 1.00 94.31 235 ILE A N 1
ATOM 1907 C CA . ILE A 1 235 ? -11.035 7.516 12.118 1.00 94.31 235 ILE A CA 1
ATOM 1908 C C . ILE A 1 235 ? -10.009 7.864 13.195 1.00 94.31 235 ILE A C 1
ATOM 1910 O O . ILE A 1 235 ? -8.811 7.702 12.974 1.00 94.31 235 ILE A O 1
ATOM 1914 N N . GLU A 1 236 ? -10.492 8.297 14.357 1.00 90.62 236 GLU A N 1
ATOM 1915 C CA . GLU A 1 236 ? -9.692 8.476 15.573 1.00 90.62 236 GLU A CA 1
ATOM 1916 C C . GLU A 1 236 ? -10.234 7.562 16.678 1.00 90.62 236 GLU A C 1
ATOM 1918 O O . GLU A 1 236 ? -11.448 7.481 16.901 1.00 90.62 236 GLU A O 1
ATOM 1923 N N . LEU A 1 237 ? -9.328 6.856 17.345 1.00 90.31 237 LEU A N 1
ATOM 1924 C CA . LEU A 1 237 ? -9.579 5.963 18.461 1.00 90.31 237 LEU A CA 1
ATOM 1925 C C . LEU A 1 237 ? -9.079 6.638 19.742 1.00 90.31 237 LEU A C 1
ATOM 1927 O O . LEU A 1 237 ? -7.894 6.634 20.072 1.00 90.31 237 LEU A O 1
ATOM 1931 N N . ASP A 1 238 ? -10.005 7.226 20.489 1.00 80.88 238 ASP A N 1
ATOM 1932 C CA . ASP A 1 238 ? -9.695 7.971 21.698 1.00 80.88 238 ASP A CA 1
ATOM 1933 C C . ASP A 1 238 ? -9.372 7.014 22.858 1.00 80.88 238 ASP A C 1
ATOM 1935 O O . ASP A 1 238 ? -10.262 6.496 23.550 1.00 80.88 238 ASP A O 1
ATOM 1939 N N . GLY A 1 239 ? -8.071 6.789 23.070 1.00 66.81 239 GLY A N 1
ATOM 1940 C CA . GLY A 1 239 ? -7.556 5.926 24.125 1.00 66.81 239 GLY A CA 1
ATOM 1941 C C . GLY A 1 239 ? -7.449 6.591 25.501 1.00 66.81 239 GLY A C 1
ATOM 1942 O O . GLY A 1 239 ? -6.948 7.704 25.627 1.00 66.81 239 GLY A O 1
ATOM 1943 N N . LYS A 1 240 ? -7.851 5.914 26.587 1.00 55.88 240 LYS A N 1
ATOM 1944 C CA . LYS A 1 240 ? -7.781 6.505 27.951 1.00 55.88 240 LYS A CA 1
ATOM 1945 C C . LYS A 1 240 ? -6.361 6.618 28.524 1.00 55.88 240 LYS A C 1
ATOM 1947 O O . LYS A 1 240 ? -6.172 7.306 29.522 1.00 55.88 240 LYS A O 1
ATOM 1952 N N . ALA A 1 241 ? -5.381 5.918 27.952 1.00 44.72 241 ALA A N 1
ATOM 1953 C CA . ALA A 1 241 ? -4.098 5.670 28.615 1.00 44.72 241 ALA A CA 1
ATOM 1954 C C . ALA A 1 241 ? -2.944 6.607 28.205 1.00 44.72 241 ALA A C 1
ATOM 1956 O O . ALA A 1 241 ? -1.939 6.633 28.909 1.00 44.72 241 ALA A O 1
ATOM 1957 N N . TRP A 1 242 ? -3.065 7.376 27.114 1.00 43.47 242 TRP A N 1
ATOM 1958 C CA . TRP A 1 242 ? -1.923 8.124 26.550 1.00 43.47 242 TRP A CA 1
ATOM 1959 C C . TRP A 1 242 ? -2.261 9.511 25.987 1.00 43.47 242 TRP A C 1
ATOM 1961 O O . TRP A 1 242 ? -1.464 10.092 25.252 1.00 43.47 242 TRP A O 1
ATOM 1971 N N . HIS A 1 243 ? -3.402 10.089 26.363 1.00 46.09 243 HIS A N 1
ATOM 1972 C CA . HIS A 1 243 ? -3.732 11.468 25.994 1.00 46.09 243 HIS A CA 1
ATOM 1973 C C . HIS A 1 243 ? -3.143 12.454 27.006 1.00 46.09 243 HIS A C 1
ATOM 1975 O O . HIS A 1 243 ? -3.816 12.906 27.926 1.00 46.09 243 HIS A O 1
ATOM 1981 N N . ASN A 1 244 ? -1.863 12.789 26.825 1.00 47.28 244 ASN A N 1
ATOM 1982 C CA . ASN A 1 244 ? -1.300 14.038 27.356 1.00 47.28 244 ASN A CA 1
ATOM 1983 C C . ASN A 1 244 ? -1.698 15.258 26.494 1.00 47.28 244 ASN A C 1
ATOM 1985 O O . ASN A 1 244 ? -1.377 16.387 26.860 1.00 47.28 244 ASN A O 1
ATOM 1989 N N . GLU A 1 245 ? -2.370 15.055 25.353 1.00 51.78 245 GLU A N 1
ATOM 1990 C CA . GLU A 1 245 ? -2.946 16.140 24.552 1.00 51.78 245 GLU A CA 1
ATOM 1991 C C . GLU A 1 245 ? -4.291 16.576 25.138 1.00 51.78 245 GLU A C 1
ATOM 1993 O O . GLU A 1 245 ? -5.158 15.755 25.446 1.00 51.78 245 GLU A O 1
ATOM 1998 N N . SER A 1 246 ? -4.491 17.889 25.269 1.00 55.81 246 SER A N 1
ATOM 1999 C CA . SER A 1 246 ? -5.801 18.413 25.638 1.00 55.81 246 SER A CA 1
ATOM 2000 C C . SER A 1 246 ? -6.809 18.177 24.498 1.00 55.81 246 SER A C 1
ATOM 2002 O O . SER A 1 246 ? -6.424 18.159 23.325 1.00 55.81 246 SER A O 1
ATOM 2004 N N . PRO A 1 247 ? -8.123 18.084 24.780 1.00 56.72 247 PRO A N 1
ATOM 2005 C CA . PRO A 1 247 ? -9.155 18.034 23.737 1.00 56.72 247 PRO A CA 1
ATOM 2006 C C . PRO A 1 247 ? -9.073 19.192 22.725 1.00 56.72 247 PRO A C 1
ATOM 2008 O O . PRO A 1 247 ? -9.474 19.044 21.566 1.00 56.72 247 PRO A O 1
ATOM 2011 N N . ALA A 1 248 ? -8.534 20.340 23.152 1.00 57.22 248 ALA A N 1
ATOM 2012 C CA . ALA A 1 248 ? -8.273 21.486 22.290 1.00 57.22 248 ALA A CA 1
ATOM 2013 C C . ALA A 1 248 ? -7.098 21.233 21.331 1.00 57.22 248 ALA A C 1
ATOM 2015 O O . ALA A 1 248 ? -7.189 21.596 20.162 1.00 57.22 248 ALA A O 1
ATOM 2016 N N . ASP A 1 249 ? -6.032 20.566 21.780 1.00 59.19 249 ASP A N 1
ATOM 2017 C CA . ASP A 1 249 ? -4.878 20.227 20.938 1.00 59.19 249 ASP A CA 1
ATOM 2018 C C . ASP A 1 249 ? -5.206 19.111 19.939 1.00 59.19 249 ASP A C 1
ATOM 2020 O O . ASP A 1 249 ? -4.853 19.224 18.761 1.00 59.19 249 ASP A O 1
ATOM 2024 N N . ALA A 1 250 ? -5.994 18.116 20.362 1.00 59.72 250 ALA A N 1
ATOM 2025 C CA . ALA A 1 250 ? -6.524 17.071 19.485 1.00 59.72 250 ALA A CA 1
ATOM 2026 C C . ALA A 1 250 ? -7.478 17.638 18.416 1.00 59.72 250 ALA A C 1
ATOM 2028 O O . ALA A 1 250 ? -7.466 17.205 17.263 1.00 59.72 250 ALA A O 1
ATOM 2029 N N . SER A 1 251 ? -8.285 18.647 18.766 1.00 62.31 251 SER A N 1
ATOM 2030 C CA . SER A 1 251 ? -9.137 19.351 17.795 1.00 62.31 251 SER A CA 1
ATOM 2031 C C . SER A 1 251 ? -8.303 20.199 16.835 1.00 62.31 251 SER A C 1
ATOM 2033 O O . SER A 1 251 ? -8.454 20.067 15.623 1.00 62.31 251 SER A O 1
ATOM 2035 N N . ARG A 1 252 ? -7.331 20.962 17.353 1.00 65.19 252 ARG A N 1
ATOM 2036 C CA . ARG A 1 252 ? -6.406 21.763 16.540 1.00 65.19 252 ARG A CA 1
ATOM 2037 C C . ARG A 1 252 ? -5.551 20.902 15.610 1.00 65.19 252 ARG A C 1
ATOM 2039 O O . ARG A 1 252 ? -5.056 21.375 14.593 1.00 65.19 252 ARG A O 1
ATOM 2046 N N . ARG A 1 253 ? -5.295 19.638 15.961 1.00 72.44 253 ARG A N 1
ATOM 2047 C CA . ARG A 1 253 ? -4.548 18.684 15.124 1.00 72.44 253 ARG A CA 1
ATOM 2048 C C . ARG A 1 253 ? -5.291 18.333 13.842 1.00 72.44 253 ARG A C 1
ATOM 2050 O O . ARG A 1 253 ? -4.645 18.199 12.807 1.00 72.44 253 ARG A O 1
ATOM 2057 N N . LEU A 1 254 ? -6.613 18.222 13.907 1.00 75.75 254 LEU A N 1
ATOM 2058 C CA . LEU A 1 254 ? -7.439 17.819 12.772 1.00 75.75 254 LEU A CA 1
ATOM 2059 C C . LEU A 1 254 ? -8.066 18.996 12.019 1.00 75.75 254 LEU A C 1
ATOM 2061 O O . LEU A 1 254 ? -8.700 18.760 10.995 1.00 75.75 254 LEU A O 1
ATOM 2065 N N . GLU A 1 255 ? -7.836 20.234 12.471 1.00 79.50 255 GLU A N 1
ATOM 2066 C CA . GLU A 1 255 ? -8.249 21.466 11.776 1.00 79.50 255 GLU A CA 1
ATOM 2067 C C . GLU A 1 255 ? -7.964 21.436 10.263 1.00 79.50 255 GLU A C 1
ATOM 2069 O O . GLU A 1 255 ? -8.900 21.655 9.496 1.00 79.50 255 GLU A O 1
ATOM 2074 N N . PRO A 1 256 ? -6.757 21.048 9.788 1.00 81.12 256 PRO A N 1
ATOM 2075 C CA . PRO A 1 256 ? -6.484 21.004 8.351 1.00 81.12 256 PRO A CA 1
ATOM 2076 C C . PRO A 1 256 ? -7.415 20.073 7.570 1.00 81.12 256 PRO A C 1
ATOM 2078 O O . PRO A 1 256 ? -7.670 20.285 6.394 1.00 81.12 256 PRO A O 1
ATOM 2081 N N . PHE A 1 257 ? -7.918 19.017 8.207 1.00 83.62 257 PHE A N 1
ATOM 2082 C CA . PHE A 1 257 ? -8.849 18.094 7.573 1.00 83.62 257 PHE A CA 1
ATOM 2083 C C . PHE A 1 257 ? -10.272 18.636 7.599 1.00 83.62 257 PHE A C 1
ATOM 2085 O O . PHE A 1 257 ? -10.990 18.518 6.610 1.00 83.62 257 PHE A O 1
ATOM 2092 N N . THR A 1 258 ? -10.692 19.251 8.704 1.00 80.75 258 THR A N 1
ATOM 2093 C CA . THR A 1 258 ? -12.018 19.872 8.768 1.00 80.75 258 THR A CA 1
ATOM 2094 C C . THR A 1 258 ? -12.146 21.045 7.800 1.00 80.75 258 THR A C 1
ATOM 2096 O O . THR A 1 258 ? -13.193 21.170 7.170 1.00 80.75 258 THR A O 1
ATOM 2099 N N . ASP A 1 259 ? -11.084 21.834 7.615 1.00 79.81 259 ASP A N 1
ATOM 2100 C CA . ASP A 1 259 ? -11.041 22.943 6.650 1.00 79.81 259 ASP A CA 1
ATOM 2101 C C . ASP A 1 259 ? -11.231 22.445 5.207 1.00 79.81 259 ASP A C 1
ATOM 2103 O O . ASP A 1 259 ? -11.929 23.064 4.405 1.00 79.81 259 ASP A O 1
ATOM 2107 N N . GLU A 1 260 ? -10.697 21.260 4.904 1.00 80.88 260 GLU A N 1
ATOM 2108 C CA . GLU A 1 260 ? -10.839 20.571 3.615 1.00 80.88 260 GLU A CA 1
ATOM 2109 C C . GLU A 1 260 ? -12.123 19.715 3.526 1.00 80.88 260 GLU A C 1
ATOM 2111 O O . GLU A 1 260 ? -12.281 18.887 2.625 1.00 80.88 260 GLU A O 1
ATO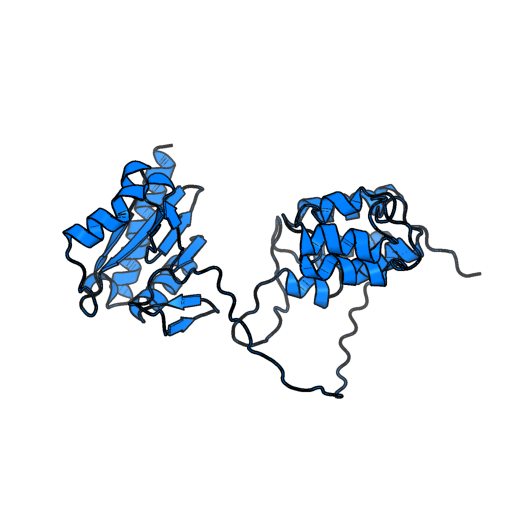M 2116 N N . ASN A 1 261 ? -13.072 19.896 4.456 1.00 82.88 261 ASN A N 1
ATOM 2117 C CA . ASN A 1 261 ? -14.338 19.152 4.549 1.00 82.88 261 ASN A CA 1
ATOM 2118 C C . ASN A 1 261 ? -14.171 17.622 4.616 1.00 82.88 261 ASN A C 1
ATOM 2120 O O . ASN A 1 261 ? -15.038 16.847 4.186 1.00 82.88 261 ASN A O 1
ATOM 2124 N N . VAL A 1 262 ? -13.054 17.166 5.178 1.00 86.69 262 VAL A N 1
ATOM 2125 C CA . VAL A 1 262 ? -12.796 15.750 5.416 1.00 86.69 262 VAL A CA 1
ATOM 2126 C C . VAL A 1 262 ? -13.663 15.273 6.569 1.00 86.69 262 VAL A C 1
ATOM 2128 O O . VAL A 1 262 ? -13.787 15.905 7.617 1.00 86.69 262 VAL A O 1
ATOM 2131 N N . ARG A 1 263 ? -14.273 14.108 6.375 1.00 91.44 263 ARG A N 1
ATOM 2132 C CA . ARG A 1 263 ? -15.158 13.500 7.365 1.00 91.44 263 ARG A CA 1
ATOM 2133 C C . ARG A 1 263 ? -14.323 12.829 8.444 1.00 91.44 263 ARG A C 1
ATOM 2135 O O . ARG A 1 263 ? -13.428 12.055 8.122 1.00 91.44 263 ARG A O 1
ATOM 2142 N N . ILE A 1 264 ? -14.659 13.081 9.704 1.00 91.69 264 ILE A N 1
ATOM 2143 C CA . ILE A 1 264 ? -13.970 12.511 10.864 1.00 91.69 264 ILE A CA 1
ATOM 2144 C C . ILE A 1 264 ? -14.989 11.731 11.693 1.00 91.69 264 ILE A C 1
ATOM 2146 O O . ILE A 1 264 ? -16.073 12.235 11.988 1.00 91.69 264 ILE A O 1
ATOM 2150 N N . ILE A 1 265 ? -14.652 10.497 12.058 1.00 94.06 265 ILE A N 1
ATOM 2151 C CA . ILE A 1 265 ? -15.440 9.646 12.954 1.00 94.06 265 ILE A CA 1
ATOM 2152 C C . ILE A 1 265 ? -14.549 9.292 14.144 1.00 94.06 265 ILE A C 1
ATOM 2154 O O . ILE A 1 265 ? -13.388 8.937 13.959 1.00 94.06 265 ILE A O 1
ATOM 2158 N N . ARG A 1 266 ? -15.081 9.396 15.361 1.00 92.50 266 ARG A N 1
ATOM 2159 C CA . ARG A 1 266 ? -14.340 9.091 16.587 1.00 92.50 266 ARG A CA 1
ATOM 2160 C C . ARG A 1 266 ? -15.022 7.981 17.367 1.00 92.50 266 ARG A C 1
ATOM 2162 O O . ARG A 1 266 ? -16.249 7.961 17.425 1.00 92.50 266 ARG A O 1
ATOM 2169 N N . PHE A 1 267 ? -14.224 7.113 17.973 1.00 92.38 267 PHE A N 1
ATOM 2170 C CA . PHE A 1 267 ? -14.679 6.095 18.914 1.00 92.38 267 PHE A CA 1
ATOM 2171 C C . PHE A 1 267 ? -13.777 6.098 20.137 1.00 92.38 267 PHE A C 1
ATOM 2173 O O . PHE A 1 267 ? -12.570 6.271 20.024 1.00 92.38 267 PHE A O 1
ATOM 2180 N N . THR A 1 268 ? -14.349 5.868 21.307 1.00 88.19 268 THR A N 1
ATOM 2181 C CA . THR A 1 268 ? -13.596 5.709 22.552 1.00 88.19 268 THR A CA 1
ATOM 2182 C C . THR A 1 268 ? -13.138 4.264 22.744 1.00 88.19 268 THR A C 1
ATOM 2184 O O . THR A 1 268 ? -13.796 3.323 22.295 1.00 88.19 268 THR A O 1
ATOM 2187 N N . ASP A 1 269 ? -12.070 4.058 23.521 1.00 82.50 269 ASP A N 1
ATOM 2188 C CA . ASP A 1 269 ? -11.643 2.712 23.950 1.00 82.50 269 ASP A CA 1
ATOM 2189 C C . ASP A 1 269 ? -12.788 1.886 24.559 1.00 82.50 269 ASP A C 1
ATOM 2191 O O . ASP A 1 269 ? -12.855 0.672 24.380 1.00 82.50 269 ASP A O 1
ATOM 2195 N N . GLY A 1 270 ? -13.702 2.539 25.287 1.00 84.69 270 GLY A N 1
ATOM 2196 C CA . GLY A 1 270 ? -14.843 1.872 25.915 1.00 84.69 270 GLY A CA 1
ATOM 2197 C C . GLY A 1 270 ? -15.829 1.298 24.897 1.00 84.69 270 GLY A C 1
ATOM 2198 O O . GLY A 1 270 ? -16.345 0.200 25.099 1.00 84.69 270 GLY A O 1
ATOM 2199 N N . GLU A 1 271 ? -16.054 2.002 23.788 1.00 88.19 271 GLU A N 1
ATOM 2200 C CA . GLU A 1 271 ? -16.926 1.542 22.702 1.00 88.19 271 GLU A CA 1
ATOM 2201 C C . GLU A 1 271 ? -16.321 0.357 21.942 1.00 88.19 271 GLU A C 1
ATOM 2203 O O . GLU A 1 271 ? -17.055 -0.512 21.471 1.00 88.19 271 GLU A O 1
ATOM 2208 N N . LEU A 1 272 ? -14.990 0.284 21.868 1.00 91.19 272 LEU A N 1
ATOM 2209 C CA . LEU A 1 272 ? -14.256 -0.742 21.118 1.00 91.19 272 LEU A CA 1
ATOM 2210 C C . LEU A 1 272 ? -13.720 -1.894 21.986 1.00 91.19 272 LEU A C 1
ATOM 2212 O O . LEU A 1 272 ? -13.099 -2.833 21.472 1.00 91.19 272 LEU A O 1
ATOM 2216 N N . ALA A 1 273 ? -13.993 -1.859 23.293 1.00 87.00 273 ALA A N 1
ATOM 2217 C CA . ALA A 1 273 ? -13.466 -2.807 24.274 1.00 87.00 273 ALA A CA 1
ATOM 2218 C C . ALA A 1 273 ? -13.877 -4.267 24.012 1.00 87.00 273 ALA A C 1
ATOM 2220 O O . ALA A 1 273 ? -13.156 -5.192 24.387 1.00 87.00 273 ALA A O 1
ATOM 2221 N N . SER A 1 274 ? -15.023 -4.497 23.364 1.00 91.62 274 SER A N 1
ATOM 2222 C CA . SER A 1 274 ? -15.529 -5.834 23.042 1.00 91.62 274 SER A CA 1
ATOM 2223 C C . SER A 1 274 ? -15.705 -6.034 21.539 1.00 91.62 274 SER A C 1
ATOM 2225 O O . SER A 1 274 ? -15.903 -5.084 20.783 1.00 91.62 274 SER A O 1
ATOM 2227 N N . SER A 1 275 ? -15.689 -7.297 21.101 1.00 90.56 275 SER A N 1
ATOM 2228 C CA . SER A 1 275 ? -15.965 -7.646 19.700 1.00 90.56 275 SER A CA 1
ATOM 2229 C C . SER A 1 275 ? -17.348 -7.171 19.243 1.00 90.56 275 SER A C 1
ATOM 2231 O O . SER A 1 275 ? -17.513 -6.781 18.093 1.00 90.56 275 SER A O 1
ATOM 2233 N N . GLU A 1 276 ? -18.337 -7.183 20.137 1.00 93.44 276 GLU A N 1
ATOM 2234 C CA . GLU A 1 276 ? -19.685 -6.691 19.848 1.00 93.44 276 GLU A CA 1
ATOM 2235 C C . GLU A 1 276 ? -19.703 -5.163 19.681 1.00 93.44 276 GLU A C 1
ATOM 2237 O O . GLU A 1 276 ? -20.324 -4.643 18.755 1.00 93.44 276 GLU A O 1
ATOM 2242 N N . GLY A 1 277 ? -18.977 -4.442 20.544 1.00 93.00 277 GLY A N 1
ATOM 2243 C CA . GLY A 1 277 ? -18.807 -2.994 20.446 1.00 93.00 277 GLY A CA 1
ATOM 2244 C C . GLY A 1 277 ? -18.149 -2.575 19.132 1.00 93.00 277 GLY A C 1
ATOM 2245 O O . GLY A 1 277 ? -18.685 -1.729 18.416 1.00 93.00 277 GLY A O 1
ATOM 2246 N N . ARG A 1 278 ? -17.065 -3.256 18.738 1.00 94.50 278 ARG A N 1
ATOM 2247 C CA . ARG A 1 278 ? -16.416 -3.028 17.437 1.00 94.50 278 ARG A CA 1
ATOM 2248 C C . ARG A 1 278 ? -17.318 -3.378 16.257 1.00 94.50 278 ARG A C 1
ATOM 2250 O O . ARG A 1 278 ? -17.385 -2.606 15.305 1.00 94.50 278 ARG A O 1
ATOM 2257 N N . GLY A 1 279 ? -18.079 -4.471 16.336 1.00 94.00 279 GLY A N 1
ATOM 2258 C CA . GLY A 1 279 ? -19.067 -4.825 15.312 1.00 94.00 279 GLY A CA 1
ATOM 2259 C C . GLY A 1 279 ? -20.129 -3.736 15.107 1.00 94.00 279 GLY A C 1
ATOM 2260 O O . GLY A 1 279 ? -20.467 -3.400 13.967 1.00 94.00 279 GLY A O 1
ATOM 2261 N N . ARG A 1 280 ? -20.608 -3.117 16.198 1.00 96.62 280 ARG A N 1
ATOM 2262 C CA . ARG A 1 280 ? -21.503 -1.949 16.128 1.00 96.62 280 ARG A CA 1
ATOM 2263 C C . ARG A 1 280 ? -20.826 -0.739 15.489 1.00 96.62 280 ARG A C 1
ATOM 2265 O O . ARG A 1 280 ? -21.427 -0.130 14.607 1.00 96.62 280 ARG A O 1
ATOM 2272 N N . ALA A 1 281 ? -19.592 -0.425 15.881 1.00 96.31 281 ALA A N 1
ATOM 2273 C CA . ALA A 1 281 ? -18.831 0.689 15.315 1.00 96.31 281 ALA A CA 1
ATOM 2274 C C . ALA A 1 281 ? -18.634 0.532 13.796 1.00 96.31 281 ALA A C 1
ATOM 2276 O O . ALA A 1 281 ? -18.943 1.443 13.030 1.00 96.31 281 ALA A O 1
ATOM 2277 N N . VAL A 1 282 ? -18.212 -0.651 13.337 1.00 96.44 282 VAL A N 1
ATOM 2278 C CA . VAL A 1 282 ? -18.050 -0.961 11.905 1.00 96.44 282 VAL A CA 1
ATOM 2279 C C . VAL A 1 282 ? -19.374 -0.828 11.148 1.00 96.44 282 VAL A C 1
ATOM 2281 O O . VAL A 1 282 ? -19.412 -0.232 10.070 1.00 96.44 282 VAL A O 1
ATOM 2284 N N . SER A 1 283 ? -20.473 -1.319 11.726 1.00 95.19 283 SER A N 1
ATOM 2285 C CA . SER A 1 283 ? -21.810 -1.189 11.132 1.00 95.19 283 SER A CA 1
ATOM 2286 C C . SER A 1 283 ? -22.249 0.275 11.023 1.00 95.19 283 SER A C 1
ATOM 2288 O O . SER A 1 283 ? -22.818 0.687 10.011 1.00 95.19 283 SER A O 1
ATOM 2290 N N . GLU A 1 284 ? -21.955 1.091 12.039 1.00 97.38 284 GLU A N 1
ATOM 2291 C CA . GLU A 1 284 ? -22.228 2.525 12.002 1.00 97.38 284 GLU A CA 1
ATOM 2292 C C . GLU A 1 284 ? -21.426 3.226 10.896 1.00 97.38 284 GLU A C 1
ATOM 2294 O O . GLU A 1 284 ? -21.995 4.033 10.153 1.00 97.38 284 GLU A O 1
ATOM 2299 N N . ILE A 1 285 ? -20.132 2.914 10.760 1.00 97.38 285 ILE A N 1
ATOM 2300 C CA . ILE A 1 285 ? -19.274 3.468 9.704 1.00 97.38 285 ILE A CA 1
ATOM 2301 C C . ILE A 1 285 ? -19.841 3.112 8.330 1.00 97.38 285 ILE A C 1
ATOM 2303 O O . ILE A 1 285 ? -20.016 4.001 7.496 1.00 97.38 285 ILE A O 1
ATOM 2307 N N . LEU A 1 286 ? -20.180 1.840 8.101 1.00 95.56 286 LEU A N 1
ATOM 2308 C CA . LEU A 1 286 ? -20.739 1.389 6.827 1.00 95.56 286 LEU A CA 1
ATOM 2309 C C . LEU A 1 286 ? -22.018 2.157 6.476 1.00 95.56 286 LEU A C 1
ATOM 2311 O O . LEU A 1 286 ? -22.112 2.718 5.385 1.00 95.56 286 LEU A O 1
ATOM 2315 N N . ARG A 1 287 ? -22.936 2.298 7.437 1.00 96.62 287 ARG A N 1
ATOM 2316 C CA . ARG A 1 287 ? -24.170 3.075 7.266 1.00 96.62 287 ARG A CA 1
ATOM 2317 C C . ARG A 1 287 ? -23.895 4.544 6.926 1.00 96.62 287 ARG A C 1
ATOM 2319 O O . ARG A 1 287 ? -24.584 5.121 6.086 1.00 96.62 287 ARG A O 1
ATOM 2326 N N . LYS A 1 288 ? -22.904 5.185 7.563 1.00 96.19 288 LYS A N 1
ATOM 2327 C CA . LYS A 1 288 ? -22.515 6.567 7.216 1.00 96.19 288 LYS A CA 1
ATOM 2328 C C . LYS A 1 288 ? -22.015 6.654 5.773 1.00 96.19 288 LYS A C 1
ATOM 2330 O O . LYS A 1 288 ? -22.449 7.545 5.049 1.00 96.19 288 LYS A O 1
ATOM 2335 N N . PHE A 1 289 ? -21.161 5.725 5.345 1.00 94.81 289 PHE A N 1
ATOM 2336 C CA . PHE A 1 289 ? -20.633 5.685 3.978 1.00 94.81 289 PHE A CA 1
ATOM 2337 C C . PHE A 1 289 ? -21.718 5.435 2.930 1.00 94.81 289 PHE A C 1
ATOM 2339 O O . PHE A 1 289 ? -21.703 6.077 1.882 1.00 94.81 289 PHE A O 1
ATOM 2346 N N . GLU A 1 290 ? -22.677 4.555 3.212 1.00 93.50 290 GLU A N 1
ATOM 2347 C CA . GLU A 1 290 ? -23.842 4.338 2.351 1.00 93.50 290 GLU A CA 1
ATOM 2348 C C . GLU A 1 290 ? -24.680 5.610 2.221 1.00 93.50 290 GLU A C 1
ATOM 2350 O O . GLU A 1 290 ? -24.973 6.040 1.108 1.00 93.50 290 GLU A O 1
ATOM 2355 N N . ASN A 1 291 ? -24.975 6.287 3.332 1.00 95.00 291 ASN A N 1
ATOM 2356 C CA . ASN A 1 291 ? -25.703 7.555 3.296 1.00 95.00 291 ASN A CA 1
ATOM 2357 C C . ASN A 1 291 ? -24.953 8.630 2.497 1.00 95.00 291 ASN A C 1
ATOM 2359 O O . ASN A 1 291 ? -25.555 9.322 1.681 1.00 95.00 291 ASN A O 1
ATOM 2363 N N . TRP A 1 292 ? -23.637 8.755 2.691 1.00 93.75 292 TRP A N 1
ATOM 2364 C CA . TRP A 1 292 ? -22.816 9.715 1.947 1.00 93.75 292 TRP A CA 1
ATOM 2365 C C . TRP A 1 292 ? -22.726 9.391 0.458 1.00 93.75 292 TRP A C 1
ATOM 2367 O O . TRP A 1 292 ? -22.647 10.305 -0.362 1.00 93.75 292 TRP A O 1
ATOM 2377 N N . ARG A 1 293 ? -22.750 8.104 0.103 1.00 91.31 293 ARG A N 1
ATOM 2378 C CA . ARG A 1 293 ? -22.812 7.648 -1.286 1.00 91.31 293 ARG A CA 1
ATOM 2379 C C . ARG A 1 293 ? -24.131 8.046 -1.937 1.00 91.31 293 ARG A C 1
ATOM 2381 O O . ARG A 1 293 ? -24.106 8.478 -3.078 1.00 91.31 293 ARG A O 1
ATOM 2388 N N . MET A 1 294 ? -25.246 7.920 -1.221 1.00 86.62 294 MET A N 1
ATOM 2389 C CA . MET A 1 294 ? -26.574 8.282 -1.732 1.00 86.62 294 MET A CA 1
ATOM 2390 C C . MET A 1 294 ? -26.796 9.797 -1.831 1.00 86.62 294 MET A C 1
ATOM 2392 O O . MET A 1 294 ? -27.690 10.231 -2.546 1.00 86.62 294 MET A O 1
ATOM 2396 N N . SER A 1 295 ? -26.009 10.601 -1.109 1.00 82.12 295 SER A N 1
ATOM 2397 C CA . SER A 1 295 ? -26.071 12.069 -1.157 1.00 82.12 295 SER A CA 1
ATOM 2398 C C . SER A 1 295 ? -25.177 12.716 -2.227 1.00 82.12 295 SER A C 1
ATOM 2400 O O . SER A 1 295 ? -25.065 13.940 -2.243 1.00 82.12 295 SER A O 1
ATOM 2402 N N . ARG A 1 296 ? -24.483 11.917 -3.047 1.00 67.06 296 ARG A N 1
ATOM 2403 C CA . ARG A 1 296 ? -23.686 12.373 -4.198 1.00 67.06 296 ARG A CA 1
ATOM 2404 C C . ARG A 1 296 ? -24.509 12.278 -5.473 1.00 67.06 296 ARG A C 1
ATOM 2406 O O . ARG A 1 296 ? -24.349 13.191 -6.308 1.00 67.06 296 ARG A O 1
#

Radius of gyration: 24.48 Å; Cα contacts (8 Å, |Δi|>4): 332; chains: 1; bounding box: 55×54×68 Å

Mean predicted aligned error: 18.81 Å

Organism: NCBI:txid1411902

Solvent-accessible surface area (backbone atoms only — not comparable to full-atom values): 17980 Å² total; per-residue (Å²): 133,81,76,81,74,77,74,53,68,68,57,43,46,54,51,52,56,47,48,65,70,62,39,101,56,49,59,37,37,64,87,42,46,60,65,58,46,52,76,48,42,66,31,80,81,32,72,31,93,48,87,91,34,87,14,30,45,60,36,46,43,44,31,33,64,75,64,70,76,55,53,65,72,58,44,48,68,34,81,92,56,15,59,82,72,44,55,54,69,37,35,51,41,47,51,52,54,51,68,30,62,74,38,46,49,63,68,44,84,76,58,81,76,82,63,77,79,80,74,70,55,66,51,104,75,53,46,33,68,68,68,66,45,45,63,60,38,46,77,73,73,46,81,87,77,85,81,86,78,90,81,87,89,86,90,84,81,94,77,82,79,85,74,82,82,45,92,45,49,86,78,50,89,90,62,66,51,85,45,74,59,82,68,38,61,28,74,46,72,64,55,52,52,50,49,52,55,43,44,73,70,68,38,50,74,40,56,33,39,60,43,73,44,76,95,76,66,43,71,37,66,48,54,26,40,39,35,53,95,96,42,65,34,38,37,40,71,52,53,91,86,75,67,85,61,50,77,66,52,58,49,62,58,45,41,73,42,52,76,69,68,49,44,76,48,78,46,43,47,80,52,49,69,41,76,66,36,38,51,50,51,49,51,51,51,50,53,52,52,52,52,56,59,74,74,108

pLDDT: mean 71.21, std 22.18, range [20.97, 97.38]

InterPro domains:
  IPR041427 AbiJ-NTD3 [PF18860] (8-101)